Protein AF-A0A3B9Q1W8-F1 (afdb_monomer)

Radius of gyration: 31.83 Å; Cα contacts (8 Å, |Δi|>4): 338; chains: 1; bounding box: 69×45×114 Å

pLDDT: mean 83.48, std 14.22, range [43.81, 98.0]

Sequence (263 aa):
MKSDKTKKRTKTVLIIVGVIALVALIFALSIKQLPVRVLTDYSFSLLWEEGTSMHECAECHETEEFHSCSTCHDEHGSVELPELYFYNMIELTGDIPEVIFIPANHFFSYSELPNTYLTVDEFMEKWEVPEYESFTIYTRDGEFVSIAKEDITDNAMFLPYEDGIRFASEDLHVSTWAKGIAKFIIVSEEKPLRIGSTYTSIGRLLLGKTTSITIEEAKVMFKSEEDGQTRQAVTSSRVEGAALEDLLDLEQYDALQFTLQDG

Mean predicted aligned error: 14.8 Å

Structure (mmCIF, N/CA/C/O backbone):
data_AF-A0A3B9Q1W8-F1
#
_entry.id   AF-A0A3B9Q1W8-F1
#
loop_
_atom_site.group_PDB
_atom_site.id
_atom_site.type_symbol
_atom_site.label_atom_id
_atom_site.label_alt_id
_atom_site.label_comp_id
_atom_site.label_asym_id
_atom_site.label_entity_id
_atom_site.label_seq_id
_atom_site.pdbx_PDB_ins_code
_atom_site.Cartn_x
_atom_site.Cartn_y
_atom_site.Cartn_z
_atom_site.occupancy
_atom_site.B_iso_or_equiv
_atom_site.auth_seq_id
_atom_site.auth_comp_id
_atom_site.auth_asym_id
_atom_site.auth_atom_id
_atom_site.pdbx_PDB_model_num
ATOM 1 N N . MET A 1 1 ? 36.260 13.576 -84.136 1.00 50.88 1 MET A N 1
ATOM 2 C CA . MET A 1 1 ? 35.532 12.335 -83.758 1.00 50.88 1 MET A CA 1
ATOM 3 C C . MET A 1 1 ? 35.791 11.799 -82.332 1.00 50.88 1 MET A C 1
ATOM 5 O O . MET A 1 1 ? 35.268 10.741 -82.011 1.00 50.88 1 MET A O 1
ATOM 9 N N . LYS A 1 2 ? 36.508 12.501 -81.429 1.00 47.50 2 LYS A N 1
ATOM 10 C CA . LYS A 1 2 ? 36.684 12.072 -80.016 1.00 47.50 2 LYS A CA 1
ATOM 11 C C . LYS A 1 2 ? 35.661 12.659 -79.019 1.00 47.50 2 LYS A C 1
ATOM 13 O O . LYS A 1 2 ? 35.645 12.221 -77.880 1.00 47.50 2 LYS A O 1
ATOM 18 N N . SER A 1 3 ? 34.813 13.609 -79.429 1.00 56.12 3 SER A N 1
ATOM 19 C CA . SER A 1 3 ? 33.938 14.374 -78.514 1.00 56.12 3 SER A CA 1
ATOM 20 C C . SER A 1 3 ? 32.592 13.683 -78.205 1.00 56.12 3 SER A C 1
ATOM 22 O O . SER A 1 3 ? 32.153 13.670 -77.056 1.00 56.12 3 SER A O 1
ATOM 24 N N . ASP A 1 4 ? 31.975 12.995 -79.177 1.00 56.75 4 ASP A N 1
ATOM 25 C CA . ASP A 1 4 ? 30.645 12.380 -78.982 1.00 56.75 4 ASP A CA 1
ATOM 26 C C . ASP A 1 4 ? 30.642 11.115 -78.113 1.00 56.75 4 ASP A C 1
ATOM 28 O O . ASP A 1 4 ? 29.704 10.885 -77.347 1.00 56.75 4 ASP A O 1
ATOM 32 N N . LYS A 1 5 ? 31.698 10.289 -78.176 1.00 56.59 5 LYS A N 1
ATOM 33 C CA . LYS A 1 5 ? 31.787 9.062 -77.358 1.00 56.59 5 LYS A CA 1
ATOM 34 C C . LYS A 1 5 ? 31.886 9.374 -75.864 1.00 56.59 5 LYS A C 1
ATOM 36 O O . LYS A 1 5 ? 31.284 8.673 -75.051 1.00 56.59 5 LYS A O 1
ATOM 41 N N . THR A 1 6 ? 32.609 10.430 -75.504 1.00 58.78 6 THR A N 1
ATOM 42 C CA . THR A 1 6 ? 32.802 10.857 -74.112 1.00 58.78 6 THR A CA 1
ATOM 43 C C . THR A 1 6 ? 31.515 11.442 -73.544 1.00 58.78 6 THR A C 1
ATOM 45 O O . THR A 1 6 ? 31.131 11.086 -72.435 1.00 58.78 6 THR A O 1
ATOM 48 N N . LYS A 1 7 ? 30.788 12.233 -74.348 1.00 61.34 7 LYS A N 1
ATOM 49 C CA . LYS A 1 7 ? 29.493 12.835 -73.990 1.00 61.34 7 LYS A CA 1
ATOM 50 C C . LYS A 1 7 ? 28.388 11.788 -73.785 1.00 61.34 7 LYS A C 1
ATOM 52 O O . LYS A 1 7 ? 27.555 11.918 -72.892 1.00 61.34 7 LYS A O 1
ATOM 57 N N . LYS A 1 8 ? 28.398 10.709 -74.581 1.00 67.88 8 LYS A N 1
ATOM 58 C CA . LYS A 1 8 ? 27.453 9.586 -74.438 1.00 67.88 8 LYS A CA 1
ATOM 59 C C . LYS A 1 8 ? 27.752 8.729 -73.199 1.00 67.88 8 LYS A C 1
ATOM 61 O O . LYS A 1 8 ? 26.823 8.301 -72.515 1.00 67.88 8 LYS A O 1
ATOM 66 N N . ARG A 1 9 ? 29.036 8.529 -72.864 1.00 70.25 9 ARG A N 1
ATOM 67 C CA . ARG A 1 9 ? 29.456 7.840 -71.630 1.00 70.25 9 ARG A CA 1
ATOM 68 C C . ARG A 1 9 ? 29.096 8.628 -70.372 1.00 70.25 9 ARG A C 1
ATOM 70 O O . ARG A 1 9 ? 28.503 8.043 -69.475 1.00 70.25 9 ARG A O 1
ATOM 77 N N . THR A 1 10 ? 29.353 9.936 -70.320 1.00 74.69 10 THR A N 1
ATOM 78 C CA . THR A 1 10 ? 28.970 10.763 -69.160 1.00 74.69 10 THR A CA 1
ATOM 79 C C . THR A 1 10 ? 27.459 10.838 -68.968 1.00 74.69 10 THR A C 1
ATOM 81 O O . THR A 1 10 ? 26.997 10.739 -67.837 1.00 74.69 10 THR A O 1
ATOM 84 N N . LYS A 1 11 ? 26.670 10.911 -70.050 1.00 78.31 11 LYS A N 1
ATOM 85 C CA . LYS A 1 11 ? 25.200 10.855 -69.956 1.00 78.31 11 LYS A CA 1
ATOM 86 C C . LYS A 1 11 ? 24.698 9.517 -69.396 1.00 78.31 11 LYS A C 1
ATOM 88 O O . LYS A 1 11 ? 23.780 9.506 -68.589 1.00 78.31 11 LYS A O 1
ATOM 93 N N . THR A 1 12 ? 25.319 8.402 -69.786 1.00 80.56 12 THR A N 1
ATOM 94 C CA . THR A 1 12 ? 24.954 7.066 -69.277 1.00 80.56 12 THR A CA 1
ATOM 95 C C . THR A 1 12 ? 25.313 6.918 -67.797 1.00 80.56 12 THR A C 1
ATOM 97 O O . THR A 1 12 ? 24.498 6.441 -67.017 1.00 80.56 12 THR A O 1
ATOM 100 N N . VAL A 1 13 ? 26.496 7.393 -67.393 1.00 83.00 13 VAL A N 1
ATOM 101 C CA . VAL A 1 13 ? 26.925 7.389 -65.986 1.00 83.00 13 VAL A CA 1
ATOM 102 C C . VAL A 1 13 ? 26.003 8.255 -65.125 1.00 83.00 13 VAL A C 1
ATOM 104 O O . VAL A 1 13 ? 25.577 7.805 -64.070 1.00 83.00 13 VAL A O 1
ATOM 107 N N . LEU A 1 14 ? 25.621 9.449 -65.591 1.00 83.31 14 LEU A N 1
ATOM 108 C CA . LEU A 1 14 ? 24.683 10.322 -64.873 1.00 83.31 14 LEU A CA 1
ATOM 109 C C . LEU A 1 14 ? 23.300 9.689 -64.693 1.00 83.31 14 LEU A C 1
ATOM 111 O O . LEU A 1 14 ? 22.705 9.835 -63.631 1.00 83.31 14 LEU A O 1
ATOM 115 N N . ILE A 1 15 ? 22.801 8.961 -65.696 1.00 87.00 15 ILE A N 1
ATOM 116 C CA . ILE A 1 15 ? 21.526 8.240 -65.585 1.00 87.00 15 ILE A CA 1
ATOM 117 C C . ILE A 1 15 ? 21.633 7.121 -64.545 1.00 87.00 15 ILE A C 1
ATOM 119 O O . ILE A 1 15 ? 20.760 7.007 -63.695 1.00 87.00 15 ILE A O 1
ATOM 123 N N . ILE A 1 16 ? 22.711 6.333 -64.568 1.00 88.12 16 ILE A N 1
ATOM 124 C CA . ILE A 1 16 ? 22.916 5.244 -63.600 1.00 88.12 16 ILE A CA 1
ATOM 125 C C . ILE A 1 16 ? 23.014 5.798 -62.175 1.00 88.12 16 ILE A C 1
ATOM 127 O O . ILE A 1 16 ? 22.344 5.297 -61.277 1.00 88.12 16 ILE A O 1
ATOM 131 N N . VAL A 1 17 ? 23.791 6.864 -61.973 1.00 88.50 17 VAL A N 1
ATOM 132 C CA . VAL A 1 17 ? 23.908 7.530 -60.667 1.00 88.50 17 VAL A CA 1
ATOM 133 C C . VAL A 1 17 ? 22.557 8.092 -60.219 1.00 88.50 17 VAL A C 1
ATOM 135 O O . VAL A 1 17 ? 22.191 7.929 -59.059 1.00 88.50 17 VAL A O 1
ATOM 138 N N . GLY A 1 18 ? 21.783 8.684 -61.134 1.00 88.88 18 GLY A N 1
ATOM 139 C CA . GLY A 1 18 ? 20.434 9.172 -60.845 1.00 88.88 18 GLY A CA 1
ATOM 140 C C . GLY A 1 18 ? 19.469 8.062 -60.421 1.00 88.88 18 GLY A C 1
ATOM 141 O O . GLY A 1 18 ? 18.724 8.240 -59.463 1.00 88.88 18 GLY A O 1
ATOM 142 N N . VAL A 1 19 ? 19.515 6.898 -61.075 1.00 88.94 19 VAL A N 1
ATOM 143 C CA . VAL A 1 19 ? 18.680 5.738 -60.717 1.00 88.94 19 VAL A CA 1
ATOM 144 C C . VAL A 1 19 ? 19.078 5.170 -59.355 1.00 88.94 19 VAL A C 1
ATOM 146 O O . VAL A 1 19 ? 18.206 4.915 -58.532 1.00 88.94 19 VAL A O 1
ATOM 149 N N . ILE A 1 20 ? 20.376 5.022 -59.080 1.00 88.75 20 ILE A N 1
ATOM 150 C CA . ILE A 1 20 ? 20.861 4.533 -57.779 1.00 88.75 20 ILE A CA 1
ATOM 151 C C . ILE A 1 20 ? 20.449 5.491 -56.656 1.00 88.75 20 ILE A C 1
ATOM 153 O O . ILE A 1 20 ? 19.959 5.044 -55.622 1.00 88.75 20 ILE A O 1
ATOM 157 N N . ALA A 1 21 ? 20.586 6.803 -56.871 1.00 86.50 21 ALA A N 1
ATOM 158 C CA . ALA A 1 21 ? 20.163 7.809 -55.903 1.00 86.50 21 ALA A CA 1
ATOM 159 C C . ALA A 1 21 ? 18.646 7.767 -55.651 1.00 86.50 21 ALA A C 1
ATOM 161 O O . ALA A 1 21 ? 18.215 7.886 -54.508 1.00 86.50 21 ALA A O 1
ATOM 162 N N . LEU A 1 22 ? 17.841 7.543 -56.695 1.00 85.31 22 LEU A N 1
ATOM 163 C CA . LEU A 1 22 ? 16.389 7.418 -56.572 1.00 85.31 22 LEU A CA 1
ATOM 164 C C . LEU A 1 22 ? 15.989 6.164 -55.779 1.00 85.31 22 LEU A C 1
ATOM 166 O O . LEU A 1 22 ? 15.144 6.248 -54.894 1.00 85.31 22 LEU A O 1
ATOM 170 N N . VAL A 1 23 ? 16.617 5.017 -56.056 1.00 83.69 23 VAL A N 1
ATOM 171 C CA . VAL A 1 23 ? 16.368 3.764 -55.322 1.00 83.69 23 VAL A CA 1
ATOM 172 C C . VAL A 1 23 ? 16.772 3.908 -53.856 1.00 83.69 23 VAL A C 1
ATOM 174 O O . VAL A 1 23 ? 15.999 3.536 -52.978 1.00 83.69 23 VAL A O 1
ATOM 177 N N . ALA A 1 24 ? 17.934 4.504 -53.579 1.00 82.00 24 ALA A N 1
ATOM 178 C CA . ALA A 1 24 ? 18.383 4.762 -52.214 1.00 82.00 24 ALA A CA 1
ATOM 179 C C . ALA A 1 24 ? 17.432 5.706 -51.461 1.00 82.00 24 ALA A C 1
ATOM 181 O O . ALA A 1 24 ? 17.147 5.473 -50.290 1.00 82.00 24 ALA A O 1
ATOM 182 N N . LEU A 1 25 ? 16.899 6.733 -52.132 1.00 81.31 25 LEU A N 1
ATOM 183 C CA . LEU A 1 25 ? 15.923 7.656 -51.551 1.00 81.31 25 LEU A CA 1
ATOM 184 C C . LEU A 1 25 ? 14.595 6.956 -51.232 1.00 81.31 25 LEU A C 1
ATOM 186 O O . LEU A 1 25 ? 14.060 7.136 -50.143 1.00 81.31 25 LEU A O 1
ATOM 190 N N . ILE A 1 26 ? 14.081 6.130 -52.148 1.00 79.75 26 ILE A N 1
ATOM 191 C CA . ILE A 1 26 ? 12.858 5.343 -51.926 1.00 79.75 26 ILE A CA 1
ATOM 192 C C . ILE A 1 26 ? 13.057 4.383 -50.752 1.00 79.75 26 ILE A C 1
ATOM 194 O O . ILE A 1 26 ? 12.199 4.305 -49.875 1.00 79.75 26 ILE A O 1
ATOM 198 N N . PHE A 1 27 ? 14.201 3.699 -50.694 1.00 75.50 27 PHE A N 1
ATOM 199 C CA . PHE A 1 27 ? 14.519 2.786 -49.600 1.00 75.50 27 PHE A CA 1
ATOM 200 C C . PHE A 1 27 ? 14.618 3.539 -48.267 1.00 75.50 27 PHE A C 1
ATOM 202 O O . PHE A 1 27 ? 13.968 3.157 -47.303 1.00 75.50 27 PHE A O 1
ATOM 209 N N . ALA A 1 28 ? 15.322 4.675 -48.231 1.00 73.94 28 ALA A N 1
ATOM 210 C CA . ALA A 1 28 ? 15.439 5.519 -47.042 1.00 73.94 28 ALA A CA 1
ATOM 211 C C . ALA A 1 28 ? 14.083 6.025 -46.522 1.00 73.94 28 ALA A C 1
ATOM 213 O O . ALA A 1 28 ? 13.865 6.063 -45.313 1.00 73.94 28 ALA A O 1
ATOM 214 N N 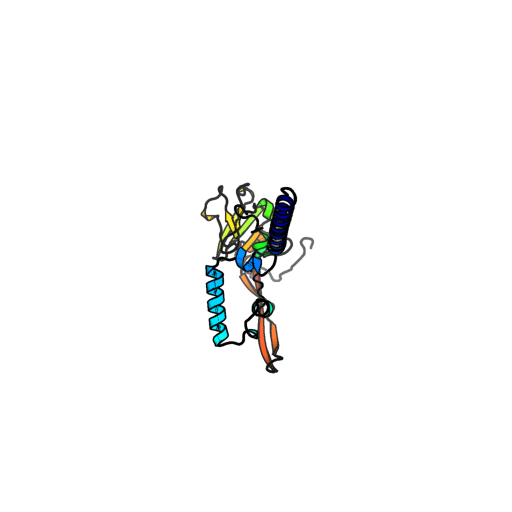. LEU A 1 29 ? 13.161 6.378 -47.423 1.00 75.50 29 LEU A N 1
ATOM 215 C CA . LEU A 1 29 ? 11.806 6.800 -47.058 1.00 75.50 29 LEU A CA 1
ATOM 216 C C . LEU A 1 29 ? 10.922 5.624 -46.607 1.00 75.50 29 LEU A C 1
ATOM 218 O O . LEU A 1 29 ? 10.027 5.819 -45.788 1.00 75.50 29 LEU A O 1
ATOM 222 N N . SER A 1 30 ? 11.191 4.411 -47.099 1.00 69.00 30 SER A N 1
ATOM 223 C CA . SER A 1 30 ? 10.362 3.220 -46.856 1.00 69.00 30 SER A CA 1
ATOM 224 C C . SER A 1 30 ? 10.834 2.352 -45.687 1.00 69.00 30 SER A C 1
ATOM 226 O O . SER A 1 30 ? 10.054 1.535 -45.213 1.00 69.00 30 SER A O 1
ATOM 228 N N . ILE A 1 31 ? 12.061 2.534 -45.172 1.00 68.12 31 ILE A N 1
ATOM 229 C CA . ILE A 1 31 ? 12.600 1.775 -44.019 1.00 68.12 31 ILE A CA 1
ATOM 230 C C . ILE A 1 31 ? 11.667 1.833 -42.799 1.00 68.12 31 ILE A C 1
ATOM 232 O O . ILE A 1 31 ? 11.606 0.888 -42.022 1.00 68.12 31 ILE A O 1
ATOM 236 N N . LYS A 1 32 ? 10.905 2.920 -42.633 1.00 62.03 32 LYS A N 1
ATOM 237 C CA . LYS A 1 32 ? 9.973 3.088 -41.507 1.00 62.03 32 LYS A CA 1
ATOM 238 C C . LYS A 1 32 ? 8.551 2.586 -41.776 1.00 62.03 32 LYS A C 1
ATOM 240 O O . LYS A 1 32 ? 7.700 2.726 -40.902 1.00 62.03 32 LYS A O 1
ATOM 245 N N . GLN A 1 33 ? 8.266 2.034 -42.953 1.00 70.50 33 GLN A N 1
ATOM 246 C CA . GLN A 1 33 ? 6.937 1.539 -43.315 1.00 70.50 33 GLN A CA 1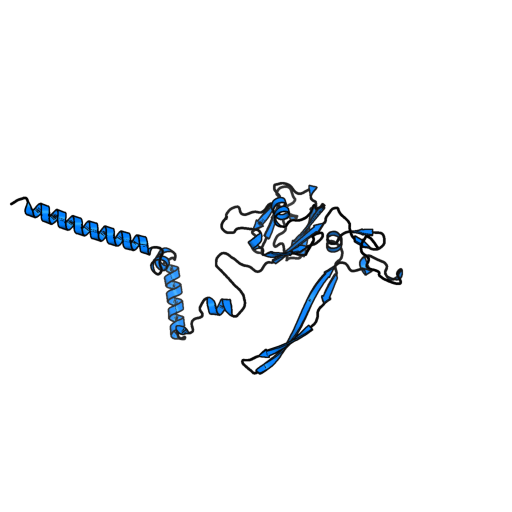
ATOM 247 C C . GLN A 1 33 ? 6.917 0.006 -43.350 1.00 70.50 33 GLN A C 1
ATOM 249 O O . GLN A 1 33 ? 7.902 -0.645 -43.704 1.00 70.50 33 GLN A O 1
ATOM 254 N N . LEU A 1 34 ? 5.782 -0.592 -42.986 1.00 64.56 34 LEU A N 1
ATOM 255 C CA . LEU A 1 34 ? 5.520 -2.002 -43.287 1.00 64.56 34 LEU A CA 1
ATOM 256 C C . LEU A 1 34 ? 5.409 -2.146 -44.822 1.00 64.56 34 LEU A C 1
ATOM 258 O O . LEU A 1 34 ? 4.817 -1.268 -45.453 1.00 64.56 34 LEU A O 1
ATOM 262 N N . PRO A 1 35 ? 5.989 -3.184 -45.456 1.00 66.44 35 PRO A N 1
ATOM 263 C CA . PRO A 1 35 ? 6.511 -4.424 -44.871 1.00 66.44 35 PRO A CA 1
ATOM 264 C C . PRO A 1 35 ? 8.015 -4.400 -44.558 1.00 66.44 35 PRO A C 1
ATOM 266 O O . PRO A 1 35 ? 8.549 -5.393 -44.073 1.00 66.44 35 PRO A O 1
ATOM 269 N N . VAL A 1 36 ? 8.717 -3.294 -44.829 1.00 73.94 36 VAL A N 1
ATOM 270 C CA . VAL A 1 36 ? 10.179 -3.226 -44.667 1.00 73.94 36 VAL A CA 1
ATOM 271 C C . VAL A 1 36 ? 10.571 -3.445 -43.209 1.00 73.94 36 VAL A C 1
ATOM 273 O O . VAL A 1 36 ? 11.463 -4.246 -42.956 1.00 73.94 36 VAL A O 1
ATOM 276 N N . ARG A 1 37 ? 9.829 -2.854 -42.260 1.00 74.56 37 ARG A N 1
ATOM 277 C CA . ARG A 1 37 ? 10.041 -3.086 -40.819 1.00 74.56 37 ARG A CA 1
ATOM 278 C C . ARG A 1 37 ? 9.913 -4.548 -40.410 1.00 74.56 37 ARG A C 1
ATOM 280 O O . ARG A 1 37 ? 10.659 -4.991 -39.553 1.00 74.56 37 ARG A O 1
ATOM 287 N N . VAL A 1 38 ? 9.028 -5.319 -41.044 1.00 77.75 38 VAL A N 1
ATOM 288 C CA . VAL A 1 38 ? 8.902 -6.756 -40.741 1.00 77.75 38 VAL A CA 1
ATOM 289 C C . VAL A 1 38 ? 10.214 -7.473 -41.056 1.00 77.75 38 VAL A C 1
ATOM 291 O O . VAL A 1 38 ? 10.677 -8.290 -40.276 1.00 77.75 38 VAL A O 1
ATOM 294 N N . LEU A 1 39 ? 10.851 -7.116 -42.171 1.00 76.69 39 LEU A N 1
ATOM 295 C CA . LEU A 1 39 ? 12.097 -7.734 -42.621 1.00 76.69 39 LEU A CA 1
ATOM 296 C C . LEU A 1 39 ? 13.350 -7.176 -41.932 1.00 76.69 39 LEU A C 1
ATOM 298 O O . LEU A 1 39 ? 14.392 -7.827 -41.978 1.00 76.69 39 LEU A O 1
ATOM 302 N N . THR A 1 40 ? 13.287 -5.971 -41.356 1.00 77.62 40 THR A N 1
ATOM 303 C CA . THR A 1 40 ? 14.439 -5.331 -40.698 1.00 77.62 40 THR A CA 1
ATOM 304 C C . THR A 1 40 ? 14.430 -5.455 -39.183 1.00 77.62 40 THR A C 1
ATOM 306 O O . THR A 1 40 ? 15.506 -5.524 -38.594 1.00 77.62 40 THR A O 1
ATOM 309 N N . ASP A 1 41 ? 13.251 -5.463 -38.559 1.00 80.25 41 ASP A N 1
ATOM 310 C CA . ASP A 1 41 ? 13.104 -5.386 -37.102 1.00 80.25 41 ASP A CA 1
ATOM 311 C C . ASP A 1 41 ? 13.015 -6.793 -36.479 1.00 80.25 41 ASP A C 1
ATOM 313 O O . ASP A 1 41 ? 13.325 -6.967 -35.302 1.00 80.25 41 ASP A O 1
ATOM 317 N N . TYR A 1 42 ? 12.673 -7.816 -37.273 1.00 79.19 42 TYR A N 1
ATOM 318 C CA . TYR A 1 42 ? 12.572 -9.206 -36.826 1.00 79.19 42 TYR A CA 1
ATOM 319 C C . TYR A 1 42 ? 13.628 -10.098 -37.481 1.00 79.19 42 TYR A C 1
ATOM 321 O O . TYR A 1 42 ? 14.012 -9.922 -38.639 1.00 79.19 42 TYR A O 1
ATOM 329 N N . SER A 1 43 ? 14.101 -11.096 -36.731 1.00 85.69 43 SER A N 1
ATOM 330 C CA . SER A 1 43 ? 15.043 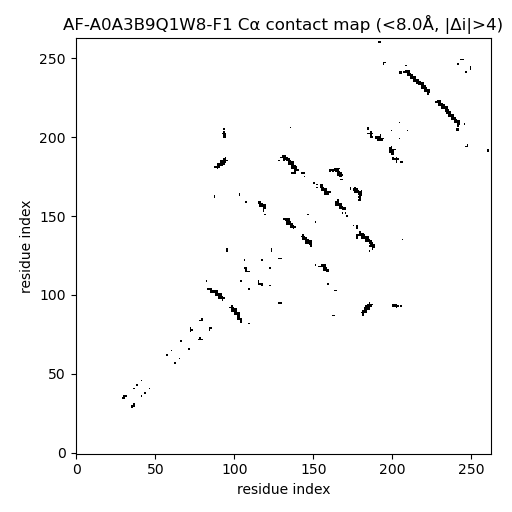-12.083 -37.260 1.00 85.69 43 SER A CA 1
ATOM 331 C C . SER A 1 43 ? 14.373 -12.988 -38.296 1.00 85.69 43 SER A C 1
ATOM 333 O O . SER A 1 43 ? 13.198 -13.334 -38.176 1.00 85.69 43 SER A O 1
ATOM 335 N N . PHE A 1 44 ? 15.143 -13.433 -39.292 1.00 87.38 44 PHE A N 1
ATOM 336 C CA . PHE A 1 44 ? 14.639 -14.357 -40.311 1.00 87.38 44 PHE A CA 1
ATOM 337 C C . PHE A 1 44 ? 14.082 -15.653 -39.706 1.00 87.38 44 PHE A C 1
ATOM 339 O O . PHE A 1 44 ? 13.073 -16.155 -40.184 1.00 87.38 44 PHE A O 1
ATOM 346 N N . SER A 1 45 ? 14.708 -16.180 -38.648 1.00 82.94 45 SER A N 1
ATOM 347 C CA . SER A 1 45 ? 14.246 -17.399 -37.974 1.00 82.94 45 SER A CA 1
ATOM 348 C C . SER A 1 45 ? 12.863 -17.234 -37.351 1.00 82.94 45 SER A C 1
ATOM 350 O O . SER A 1 45 ? 12.032 -18.113 -37.528 1.00 82.94 45 SER A O 1
ATOM 352 N N . LEU A 1 46 ? 12.601 -16.099 -36.694 1.00 81.00 46 LEU A N 1
ATOM 353 C CA . LEU A 1 46 ? 11.298 -15.821 -36.089 1.00 81.00 46 LEU A CA 1
ATOM 354 C C . LEU A 1 46 ? 10.208 -15.690 -37.161 1.00 81.00 46 LEU A C 1
ATOM 356 O O . LEU A 1 46 ? 9.158 -16.308 -37.057 1.00 81.00 46 LEU A O 1
ATOM 360 N N . LEU A 1 47 ? 10.484 -14.938 -38.232 1.00 86.56 47 LEU A N 1
ATOM 361 C CA . LEU A 1 47 ? 9.542 -14.790 -39.349 1.00 86.56 47 LEU A CA 1
ATOM 362 C C . LEU A 1 47 ? 9.246 -16.125 -40.040 1.00 86.56 47 LEU A C 1
ATOM 364 O O . LEU A 1 47 ? 8.137 -16.345 -40.522 1.00 86.56 47 LEU A O 1
ATOM 368 N N . TRP A 1 48 ? 10.250 -16.997 -40.118 1.00 88.50 48 TRP A N 1
ATOM 369 C CA . TRP A 1 48 ? 10.114 -18.319 -40.710 1.00 88.50 48 TRP A CA 1
ATOM 370 C C . TRP A 1 48 ? 9.259 -19.251 -39.846 1.00 88.50 48 TRP A C 1
ATOM 372 O O . TRP A 1 48 ? 8.403 -19.958 -40.376 1.00 88.50 48 TRP A O 1
ATOM 382 N N . GLU A 1 49 ? 9.473 -19.242 -38.532 1.00 82.88 49 GLU A N 1
ATOM 383 C CA . GLU A 1 49 ? 8.703 -20.031 -37.569 1.00 82.88 49 GLU A CA 1
ATOM 384 C C . GLU A 1 49 ? 7.235 -19.595 -37.540 1.00 82.88 49 GLU A C 1
ATOM 386 O O . GLU A 1 49 ? 6.355 -20.418 -37.784 1.00 82.88 49 GLU A O 1
ATOM 391 N N . GLU A 1 50 ? 6.974 -18.295 -37.384 1.00 80.81 50 GLU A N 1
ATOM 392 C CA . GLU A 1 50 ? 5.614 -17.743 -37.409 1.00 80.81 50 GLU A CA 1
ATOM 393 C C . GLU A 1 50 ? 4.914 -18.011 -38.743 1.00 80.81 50 GLU A C 1
ATOM 395 O O . GLU A 1 50 ? 3.768 -18.455 -38.777 1.00 80.81 50 GLU A O 1
ATOM 400 N N . GLY A 1 51 ? 5.618 -17.826 -39.865 1.00 84.06 51 GLY A N 1
ATOM 401 C CA . GLY A 1 51 ? 5.073 -18.126 -41.187 1.00 84.06 51 GLY A CA 1
ATOM 402 C C . GLY A 1 51 ? 4.707 -19.602 -41.367 1.00 84.06 51 GLY A C 1
ATOM 403 O O . GLY A 1 51 ? 3.714 -19.901 -42.028 1.00 84.06 51 GLY A O 1
ATOM 404 N N . THR A 1 52 ? 5.475 -20.518 -40.768 1.00 85.19 52 THR A N 1
ATOM 405 C CA . THR A 1 52 ? 5.194 -21.961 -40.813 1.00 85.19 52 THR A CA 1
ATOM 406 C C . THR A 1 52 ? 3.976 -22.299 -39.955 1.00 85.19 52 THR A C 1
ATOM 408 O O . THR A 1 52 ? 3.037 -22.907 -40.462 1.00 85.19 52 THR A O 1
ATOM 411 N N . SER A 1 53 ? 3.931 -21.823 -38.707 1.00 78.38 53 SER A N 1
ATOM 412 C CA . SER A 1 53 ? 2.790 -22.028 -37.804 1.00 78.38 53 SER A CA 1
ATOM 413 C C . SER A 1 53 ? 1.487 -21.457 -38.373 1.00 78.38 53 SER A C 1
ATOM 415 O O . SER A 1 53 ? 0.457 -22.126 -38.365 1.00 78.38 53 SER A O 1
ATOM 417 N N . MET A 1 54 ? 1.518 -20.245 -38.939 1.00 80.19 54 MET A N 1
ATOM 418 C CA . MET A 1 54 ? 0.346 -19.644 -39.588 1.00 80.19 54 MET A CA 1
ATOM 419 C C . MET A 1 54 ? -0.122 -20.448 -40.806 1.00 80.19 54 MET A C 1
ATOM 421 O O . MET A 1 54 ? -1.324 -20.538 -41.056 1.00 80.19 54 MET A O 1
ATOM 425 N N . HIS A 1 55 ? 0.813 -21.022 -41.568 1.00 82.44 55 HIS A N 1
ATOM 426 C CA . HIS A 1 55 ? 0.490 -21.850 -42.726 1.00 82.44 55 HIS A CA 1
ATOM 427 C C . HIS A 1 55 ? -0.186 -23.162 -42.315 1.00 82.44 55 HIS A C 1
ATOM 429 O O . HIS A 1 55 ? -1.210 -23.503 -42.896 1.00 82.44 55 HIS A O 1
ATOM 435 N N . GLU A 1 56 ? 0.334 -23.840 -41.288 1.00 79.50 56 GLU A N 1
ATOM 436 C CA . GLU A 1 56 ? -0.247 -25.072 -40.737 1.00 79.50 56 GLU A CA 1
ATOM 437 C C . GLU A 1 56 ? -1.652 -24.833 -40.163 1.00 79.50 56 GLU A C 1
ATOM 439 O O . GLU A 1 56 ? -2.579 -25.597 -40.431 1.00 79.50 56 GLU A O 1
ATOM 444 N N . CYS A 1 57 ? -1.860 -23.727 -39.441 1.00 71.06 57 CYS A N 1
ATOM 445 C CA . CYS A 1 57 ? -3.182 -23.353 -38.935 1.00 71.06 57 CYS A CA 1
ATOM 446 C C . CYS A 1 57 ? -4.192 -23.092 -40.066 1.00 71.06 57 CYS A C 1
ATOM 448 O O . CYS A 1 57 ? -5.356 -23.481 -39.953 1.00 71.06 57 CYS A O 1
ATOM 450 N N . ALA A 1 58 ? -3.754 -22.479 -41.171 1.00 81.44 58 ALA A N 1
ATOM 451 C CA . ALA A 1 58 ? -4.607 -22.183 -42.324 1.00 81.44 58 ALA A CA 1
ATOM 452 C C . ALA A 1 58 ? -5.023 -23.438 -43.113 1.00 81.44 58 ALA A C 1
ATOM 454 O O . ALA A 1 58 ? -5.913 -23.366 -43.958 1.00 81.44 58 ALA A O 1
ATOM 455 N N . GLU A 1 59 ? -4.412 -24.599 -42.850 1.00 80.00 59 GLU A N 1
ATOM 456 C CA . GLU A 1 59 ? -4.862 -25.865 -43.438 1.00 80.00 59 GLU A CA 1
ATOM 457 C C . GLU A 1 59 ? -6.206 -26.329 -42.858 1.00 80.00 59 GLU A C 1
ATOM 459 O O . GLU A 1 59 ? -6.947 -27.053 -43.526 1.00 80.00 59 GLU A O 1
ATOM 464 N N . CYS A 1 60 ? -6.523 -25.925 -41.622 1.00 71.00 60 CYS A N 1
ATOM 465 C CA . CYS A 1 60 ? -7.709 -26.373 -40.885 1.00 71.00 60 CYS A CA 1
ATOM 466 C C . CYS A 1 60 ? -8.696 -25.246 -40.538 1.00 71.00 60 CYS A C 1
ATOM 468 O O . CYS A 1 60 ? -9.806 -25.540 -40.094 1.00 71.00 60 CYS A O 1
ATOM 470 N N . HIS A 1 61 ? -8.311 -23.983 -40.733 1.00 71.50 61 HIS A N 1
ATOM 471 C CA . HIS A 1 61 ? -9.084 -22.802 -40.353 1.00 71.50 61 HIS A CA 1
ATOM 472 C C . HIS A 1 61 ? -9.076 -21.753 -41.470 1.00 71.50 61 HIS A C 1
ATOM 474 O O . HIS A 1 61 ? -8.050 -21.527 -42.112 1.00 71.50 61 HIS A O 1
ATOM 480 N N . GLU A 1 62 ? -10.208 -21.079 -41.676 1.00 79.62 62 GLU A N 1
ATOM 481 C CA . GLU A 1 62 ? -10.291 -19.952 -42.606 1.00 79.62 62 GLU A CA 1
ATOM 482 C C . GLU A 1 62 ? -9.487 -18.768 -42.053 1.00 79.62 62 GLU A C 1
ATOM 484 O O . GLU A 1 62 ? -9.604 -18.402 -40.885 1.00 79.62 62 GLU A O 1
ATOM 489 N N . THR A 1 63 ? -8.677 -18.125 -42.895 1.00 74.62 63 THR A N 1
ATOM 490 C CA . THR A 1 63 ? -7.769 -17.046 -42.458 1.00 74.62 63 THR A CA 1
ATOM 491 C C . THR A 1 63 ? -8.496 -15.812 -41.913 1.00 74.62 63 THR A C 1
ATOM 493 O O . THR A 1 63 ? -7.890 -14.996 -41.226 1.00 74.62 63 THR A O 1
ATOM 496 N N . GLU A 1 64 ? -9.783 -15.657 -42.231 1.00 69.69 64 GLU A N 1
ATOM 497 C CA . GLU A 1 64 ? -10.657 -14.587 -41.725 1.00 69.69 64 GLU A CA 1
ATOM 498 C C . GLU A 1 64 ? -11.117 -14.833 -40.274 1.00 69.69 64 GLU A C 1
ATOM 500 O O . GLU A 1 64 ? -11.527 -13.892 -39.599 1.00 69.69 64 GLU A O 1
ATOM 505 N N . GLU A 1 65 ? -11.013 -16.074 -39.785 1.00 62.62 65 GLU A N 1
ATOM 506 C CA . GLU A 1 65 ? -11.338 -16.480 -38.409 1.00 62.62 65 GLU A CA 1
ATOM 507 C C . GLU A 1 65 ? -10.110 -16.470 -37.485 1.00 62.62 65 GLU A C 1
ATOM 509 O O . GLU A 1 65 ? -10.206 -16.786 -36.297 1.00 62.62 65 GLU A O 1
ATOM 514 N N . PHE A 1 66 ? -8.933 -16.115 -38.009 1.00 67.38 66 PHE A N 1
ATOM 515 C CA . PHE A 1 66 ? -7.757 -15.921 -37.174 1.00 67.38 66 PHE A CA 1
ATOM 516 C C . PHE A 1 66 ? -8.007 -14.750 -36.228 1.00 67.38 66 PHE A C 1
ATOM 518 O O . PHE A 1 66 ? -8.309 -13.636 -36.658 1.00 67.38 66 PHE A O 1
ATOM 525 N N . HIS A 1 67 ? -7.868 -15.012 -34.929 1.00 62.44 67 HIS A N 1
ATOM 526 C CA . HIS A 1 67 ? -8.009 -13.987 -33.907 1.00 62.44 67 HIS A CA 1
ATOM 527 C C . HIS A 1 67 ? -7.030 -12.848 -34.202 1.00 62.44 67 HIS A C 1
ATOM 529 O O . HIS A 1 67 ? -5.832 -13.068 -34.394 1.00 62.44 67 HIS A O 1
ATOM 535 N N . SER A 1 68 ? -7.538 -11.620 -34.234 1.00 60.69 68 SER A N 1
ATOM 536 C CA . SER A 1 68 ? -6.693 -10.436 -34.211 1.00 60.69 68 SER A CA 1
ATOM 537 C C . SER A 1 68 ? -6.341 -10.093 -32.765 1.00 60.69 68 SER A C 1
ATOM 539 O O . SER A 1 68 ? -7.003 -10.522 -31.816 1.00 60.69 68 SER A O 1
ATOM 541 N N . CYS A 1 69 ? -5.339 -9.232 -32.588 1.00 54.22 69 CYS A N 1
ATOM 542 C CA . CYS A 1 69 ? -5.057 -8.628 -31.288 1.00 54.22 69 CYS A CA 1
ATOM 543 C C . CYS A 1 69 ? -6.313 -7.972 -30.677 1.00 54.22 69 CYS A C 1
ATOM 545 O O . CYS A 1 69 ? -6.469 -7.979 -29.469 1.00 54.22 69 CYS A O 1
ATOM 547 N N . SER A 1 70 ? -7.250 -7.447 -31.475 1.00 54.69 70 SER A N 1
ATOM 548 C CA . SER A 1 70 ? -8.477 -6.847 -30.933 1.00 54.69 70 SER A CA 1
ATOM 549 C C . SER A 1 70 ? -9.439 -7.887 -30.345 1.00 54.69 70 SER A C 1
ATOM 551 O O . SER A 1 70 ? -10.003 -7.653 -29.286 1.00 54.69 70 SER A O 1
ATOM 553 N N . THR A 1 71 ? -9.585 -9.070 -30.954 1.00 56.22 71 THR A N 1
ATOM 554 C CA . THR A 1 71 ? -10.536 -10.092 -30.472 1.00 56.22 71 THR A CA 1
ATOM 555 C C . THR A 1 71 ? -10.164 -10.635 -29.086 1.00 56.22 71 THR A C 1
ATOM 557 O O . THR A 1 71 ? -11.030 -10.758 -28.229 1.00 56.22 71 THR A O 1
ATOM 560 N N . CYS A 1 72 ? -8.879 -10.897 -28.816 1.00 48.12 72 CYS A N 1
ATOM 561 C CA . CYS A 1 72 ? -8.449 -11.373 -27.491 1.00 48.12 72 CYS A CA 1
ATOM 562 C C . CYS A 1 72 ? -8.417 -10.270 -26.416 1.00 48.12 72 CYS A C 1
ATOM 564 O O . CYS A 1 72 ? -8.648 -10.558 -25.244 1.00 48.12 72 CYS A O 1
ATOM 566 N N . HIS A 1 73 ? -8.125 -9.020 -26.785 1.00 53.62 73 HIS A N 1
ATOM 567 C CA . HIS A 1 73 ? -7.954 -7.927 -25.821 1.00 53.62 73 HIS A CA 1
ATOM 568 C C . HIS A 1 73 ? -9.259 -7.199 -25.471 1.00 53.62 73 HIS A C 1
ATOM 570 O O . HIS A 1 73 ? -9.402 -6.719 -24.344 1.00 53.62 73 HIS A O 1
ATOM 576 N N . ASP A 1 74 ? -10.221 -7.147 -26.395 1.00 53.06 74 ASP A N 1
ATOM 577 C CA . ASP A 1 74 ? -11.435 -6.342 -26.227 1.00 53.06 74 ASP A CA 1
ATOM 578 C C . ASP A 1 74 ? -12.586 -7.115 -25.547 1.00 53.06 74 ASP A C 1
ATOM 580 O O . ASP A 1 74 ? -13.466 -6.495 -24.950 1.00 53.06 74 ASP A O 1
ATOM 584 N N . GLU A 1 75 ? -12.581 -8.456 -25.563 1.00 51.69 75 GLU A N 1
ATOM 585 C CA . GLU A 1 75 ? -13.688 -9.283 -25.033 1.00 51.69 75 GLU A CA 1
ATOM 586 C C . GLU A 1 75 ? -13.511 -9.747 -23.572 1.00 51.69 75 GLU A C 1
ATOM 588 O O . GLU A 1 75 ? -14.491 -10.092 -22.905 1.00 51.69 75 GLU A O 1
ATOM 593 N N . HIS A 1 76 ? -12.287 -9.720 -23.030 1.00 48.69 76 HIS A N 1
ATOM 594 C CA . HIS A 1 76 ? -11.986 -10.221 -21.676 1.00 48.69 76 HIS A CA 1
ATOM 595 C C . HIS A 1 76 ? -11.317 -9.202 -20.739 1.00 48.69 76 HIS A C 1
ATOM 597 O O . HIS A 1 76 ? -11.017 -9.527 -19.591 1.00 48.69 76 HIS A O 1
ATOM 603 N N . GLY A 1 77 ? -11.159 -7.949 -21.179 1.00 47.34 77 GLY A N 1
ATOM 604 C CA . GLY A 1 77 ? -10.797 -6.832 -20.301 1.00 47.34 77 GLY A CA 1
ATOM 605 C C . GLY A 1 77 ? -9.351 -6.827 -19.796 1.00 47.34 77 GLY A C 1
ATOM 606 O O . GLY A 1 77 ? -9.080 -6.207 -18.769 1.00 47.34 77 GLY A O 1
ATOM 607 N N . SER A 1 78 ? -8.415 -7.476 -20.494 1.00 47.12 78 SER A N 1
ATOM 608 C CA . SER A 1 78 ? -6.978 -7.362 -20.215 1.00 47.12 78 SER A CA 1
ATOM 609 C C . SER A 1 78 ? -6.239 -6.742 -21.402 1.00 47.12 78 SER A C 1
ATOM 611 O O . SER A 1 78 ? -6.048 -7.362 -22.448 1.00 47.12 78 SER A O 1
AT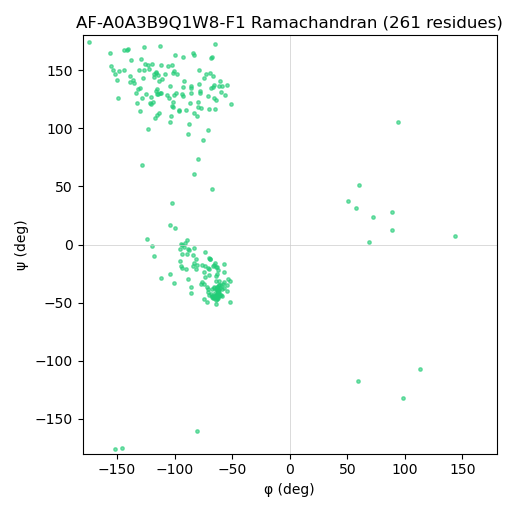OM 613 N N . VAL A 1 79 ? -5.788 -5.500 -21.229 1.00 43.81 79 VAL A N 1
ATOM 614 C CA . VAL A 1 79 ? -4.847 -4.847 -22.144 1.00 43.81 79 VAL A CA 1
ATOM 615 C C . VAL A 1 79 ? -3.437 -5.338 -21.813 1.00 43.81 79 VAL A C 1
ATOM 617 O O . VAL A 1 79 ? -2.884 -4.955 -20.787 1.00 43.81 79 VAL A O 1
ATOM 620 N N . GLU A 1 80 ? -2.833 -6.136 -22.694 1.00 46.94 80 GLU A N 1
ATOM 621 C CA . GLU A 1 80 ? -1.379 -6.319 -22.736 1.00 46.94 80 GLU A CA 1
ATOM 622 C C . GLU A 1 80 ? -0.846 -5.511 -23.921 1.00 46.94 80 GLU A C 1
ATOM 624 O O . GLU A 1 80 ? -1.037 -5.870 -25.081 1.00 46.94 80 GLU A O 1
ATOM 629 N N . LEU A 1 81 ? -0.212 -4.376 -23.630 1.00 49.38 81 LEU A N 1
ATOM 630 C CA . LEU A 1 81 ? 0.595 -3.663 -24.613 1.00 49.38 81 LEU A CA 1
ATOM 631 C C . LEU A 1 81 ? 2.074 -3.918 -24.310 1.00 49.38 81 LEU A C 1
ATOM 633 O O . LEU A 1 81 ? 2.465 -3.856 -23.137 1.00 49.38 81 LEU A O 1
ATOM 637 N N . PRO A 1 82 ? 2.903 -4.196 -25.334 1.00 44.91 82 PRO A N 1
ATOM 638 C CA . PRO A 1 82 ? 4.327 -4.423 -25.144 1.00 44.91 82 PRO A CA 1
ATOM 639 C C . PRO A 1 82 ? 4.972 -3.079 -24.784 1.00 44.91 82 PRO A C 1
ATOM 641 O O . PRO A 1 82 ? 5.164 -2.246 -25.660 1.00 44.91 82 PRO A O 1
ATOM 644 N N . GLU A 1 83 ? 5.171 -2.898 -23.472 1.00 49.12 83 GLU A N 1
ATOM 645 C CA . GLU A 1 83 ? 5.756 -1.793 -22.669 1.00 49.12 83 GLU A CA 1
ATOM 646 C C . GLU A 1 83 ? 5.007 -1.594 -21.318 1.00 49.12 83 GLU A C 1
ATOM 648 O O . GLU A 1 83 ? 5.385 -0.747 -20.514 1.00 49.12 83 GLU A O 1
ATOM 653 N N . LEU A 1 84 ? 4.079 -2.526 -21.015 1.00 50.53 84 LEU A N 1
ATOM 654 C CA . LEU A 1 84 ? 3.836 -3.197 -19.718 1.00 50.53 84 LEU A CA 1
ATOM 655 C C . LEU A 1 84 ? 2.777 -2.609 -18.756 1.00 50.53 84 LEU A C 1
ATOM 657 O O . LEU A 1 84 ? 3.019 -1.679 -17.985 1.00 50.53 84 LEU A O 1
ATOM 661 N N . TYR A 1 85 ? 1.631 -3.304 -18.699 1.00 51.69 85 TYR A N 1
ATOM 662 C CA . TYR A 1 85 ? 0.584 -3.185 -17.679 1.00 51.69 85 TYR A CA 1
ATOM 663 C C . TYR A 1 85 ? 0.338 -4.551 -17.030 1.00 51.69 85 TYR A C 1
ATOM 665 O O . TYR A 1 85 ? -0.387 -5.382 -17.568 1.00 51.69 85 TYR A O 1
ATOM 673 N N . PHE A 1 86 ? 0.913 -4.777 -15.851 1.00 53.31 86 PHE A N 1
ATOM 674 C CA . PHE A 1 86 ? 0.496 -5.875 -14.984 1.00 53.31 86 PHE A CA 1
ATOM 675 C C . PHE A 1 86 ? -0.316 -5.278 -13.841 1.00 53.31 86 PHE A C 1
ATOM 677 O O . PHE A 1 86 ? 0.151 -4.353 -13.177 1.00 53.31 86 PHE A O 1
ATOM 684 N N . TYR A 1 87 ? -1.530 -5.788 -13.627 1.00 55.94 87 TYR A N 1
ATOM 685 C CA . TYR A 1 87 ? -2.483 -5.377 -12.584 1.00 55.94 87 TYR A CA 1
ATOM 686 C C . TYR A 1 87 ? -1.992 -5.738 -11.162 1.00 55.94 87 TYR A C 1
ATOM 688 O O . TYR A 1 87 ? -2.706 -6.310 -10.342 1.00 55.94 87 TYR A O 1
ATOM 696 N N . ASN A 1 88 ? -0.738 -5.425 -10.850 1.00 73.38 88 ASN A N 1
ATOM 697 C CA . ASN A 1 88 ? -0.220 -5.442 -9.500 1.00 73.38 88 ASN A CA 1
ATOM 698 C C . ASN A 1 88 ? -0.482 -4.061 -8.896 1.00 73.38 88 ASN A C 1
ATOM 700 O O . ASN A 1 88 ? 0.254 -3.107 -9.142 1.00 73.38 88 ASN A O 1
ATOM 704 N N . MET A 1 89 ? -1.600 -3.960 -8.183 1.00 86.75 89 MET A N 1
ATOM 705 C CA . MET A 1 89 ? -1.965 -2.770 -7.426 1.00 86.75 89 MET A CA 1
ATOM 706 C C . MET A 1 89 ? -1.314 -2.851 -6.049 1.00 86.75 89 MET A C 1
ATOM 708 O O . MET A 1 89 ? -1.450 -3.868 -5.365 1.00 86.75 89 MET A O 1
ATOM 712 N N . ILE A 1 90 ? -0.640 -1.777 -5.658 1.00 92.12 90 ILE A N 1
ATOM 713 C CA . ILE A 1 90 ? -0.095 -1.588 -4.323 1.00 92.12 90 ILE A CA 1
ATOM 714 C C . ILE A 1 90 ? -1.031 -0.651 -3.561 1.00 92.12 90 ILE A C 1
ATOM 716 O O . ILE A 1 90 ? -1.309 0.457 -4.014 1.00 92.12 90 ILE A O 1
ATOM 720 N N . GLU A 1 91 ? -1.541 -1.102 -2.421 1.00 94.81 91 GLU A N 1
ATOM 721 C CA . GLU A 1 91 ? -2.392 -0.301 -1.537 1.00 94.81 91 GLU A CA 1
ATOM 722 C C . GLU A 1 91 ? -1.527 0.646 -0.696 1.00 94.81 91 GLU A C 1
ATOM 724 O O . GLU A 1 91 ? -0.663 0.196 0.044 1.00 94.81 91 GLU A O 1
ATOM 729 N N . LEU A 1 92 ? -1.756 1.950 -0.772 1.00 96.62 92 LEU A N 1
ATOM 730 C CA . LEU A 1 92 ? -1.225 2.941 0.160 1.00 96.62 92 LEU A CA 1
ATOM 731 C C . LEU A 1 92 ? -2.359 3.320 1.117 1.00 96.62 92 LEU A C 1
ATOM 733 O O . LEU A 1 92 ? -3.418 3.763 0.676 1.00 96.62 92 LEU A O 1
ATOM 737 N N . THR A 1 93 ? -2.165 3.078 2.413 1.00 96.19 93 THR A N 1
ATOM 738 C CA . THR A 1 93 ? -3.188 3.227 3.460 1.00 96.19 93 THR A CA 1
ATOM 739 C C . THR A 1 93 ? -2.572 3.700 4.784 1.00 96.19 93 THR A C 1
ATOM 741 O O . THR A 1 93 ? -1.376 3.984 4.865 1.00 96.19 93 THR A O 1
ATOM 744 N N . GLY A 1 94 ? -3.377 3.771 5.845 1.00 95.62 94 GLY A N 1
ATOM 745 C CA . GLY A 1 94 ? -2.965 4.220 7.173 1.00 95.62 94 GLY A CA 1
ATOM 746 C C . GLY A 1 94 ? -3.326 5.679 7.422 1.00 95.62 94 GLY A C 1
ATOM 747 O O . GLY A 1 94 ? -4.461 6.086 7.187 1.00 95.62 94 GLY A O 1
ATOM 748 N N . ASP A 1 95 ? -2.372 6.455 7.926 1.00 96.19 95 ASP A N 1
ATOM 749 C CA . ASP A 1 95 ? -2.551 7.866 8.279 1.00 96.19 95 ASP A CA 1
ATOM 750 C C . ASP A 1 95 ? -2.396 8.786 7.060 1.00 96.19 95 ASP A C 1
ATOM 752 O O . ASP A 1 95 ? -1.530 9.656 7.009 1.00 96.19 95 ASP A O 1
ATOM 756 N N . ILE A 1 96 ? -3.259 8.573 6.069 1.00 94.69 96 ILE A N 1
ATOM 757 C CA . ILE A 1 96 ? -3.369 9.369 4.843 1.00 94.69 96 ILE A CA 1
ATOM 758 C C . ILE A 1 96 ? -4.833 9.797 4.625 1.00 94.69 96 ILE A C 1
ATOM 760 O O . ILE A 1 96 ? -5.733 9.162 5.181 1.00 94.69 96 ILE A O 1
ATOM 764 N N . PRO A 1 97 ? -5.112 10.850 3.830 1.00 91.12 97 PRO A N 1
ATOM 765 C CA . PRO A 1 97 ? -6.478 11.352 3.642 1.00 91.12 97 PRO A CA 1
ATOM 766 C C . PRO A 1 97 ? -7.451 10.333 3.032 1.00 91.12 97 PRO A C 1
ATOM 768 O O . PRO A 1 97 ? -8.618 10.285 3.422 1.00 91.12 97 PRO A O 1
ATOM 771 N N . GLU A 1 98 ? -6.977 9.522 2.086 1.00 92.19 98 GLU A N 1
ATOM 772 C CA . GLU A 1 98 ? -7.759 8.486 1.412 1.00 92.19 98 GLU A CA 1
ATOM 773 C C . GLU A 1 98 ? -6.875 7.301 1.017 1.00 92.19 98 GLU A C 1
ATOM 775 O O . GLU A 1 98 ? -5.691 7.474 0.746 1.00 92.19 98 GLU A O 1
ATOM 780 N N . VAL A 1 99 ? -7.447 6.093 0.993 1.00 92.81 99 VAL A N 1
ATOM 781 C CA . VAL A 1 99 ? -6.737 4.884 0.547 1.00 92.81 99 VAL A CA 1
ATOM 782 C C . VAL A 1 99 ? -6.522 4.952 -0.960 1.00 92.81 99 VAL A C 1
ATOM 784 O O . VAL A 1 99 ? -7.478 5.126 -1.717 1.00 92.81 99 VAL A O 1
ATOM 787 N N . ILE A 1 100 ? -5.279 4.761 -1.400 1.00 94.06 100 ILE A N 1
ATOM 788 C CA . ILE A 1 100 ? -4.889 4.859 -2.809 1.00 94.06 100 ILE A CA 1
ATOM 789 C C . ILE A 1 100 ? -4.427 3.484 -3.291 1.00 94.06 100 ILE A C 1
ATOM 791 O O . ILE A 1 100 ? -3.618 2.828 -2.643 1.00 94.06 100 ILE A O 1
ATOM 795 N N . PHE A 1 101 ? -4.898 3.050 -4.458 1.00 91.88 101 PHE A N 1
ATOM 796 C CA . PHE A 1 101 ? -4.376 1.860 -5.131 1.00 91.88 101 PHE A CA 1
ATOM 797 C C . PHE A 1 101 ? -3.477 2.295 -6.285 1.00 91.88 101 PHE A C 1
ATOM 799 O O . PHE A 1 101 ? -3.950 2.832 -7.286 1.00 91.88 101 PHE A O 1
ATOM 806 N N . ILE A 1 102 ? -2.176 2.056 -6.142 1.00 91.00 102 ILE A N 1
ATOM 807 C CA . ILE A 1 102 ? -1.147 2.512 -7.072 1.00 91.00 102 ILE A CA 1
ATOM 808 C C . ILE A 1 102 ? -0.739 1.341 -7.977 1.00 91.00 102 ILE A C 1
ATOM 810 O O . ILE A 1 102 ? -0.219 0.342 -7.475 1.00 91.00 102 ILE A O 1
ATOM 814 N N . PRO A 1 103 ? -0.927 1.427 -9.303 1.00 85.75 103 PRO A N 1
ATOM 815 C CA . PRO A 1 103 ? -0.371 0.448 -10.232 1.00 85.75 103 PRO A CA 1
ATOM 816 C C . PRO A 1 103 ? 1.159 0.385 -10.125 1.00 85.75 103 PRO A C 1
ATOM 818 O O . PRO A 1 103 ? 1.818 1.424 -10.091 1.00 85.75 103 PRO A O 1
ATOM 821 N N . ALA A 1 104 ? 1.753 -0.811 -10.123 1.00 80.50 104 ALA A N 1
ATOM 822 C CA . ALA A 1 104 ? 3.208 -0.977 -10.004 1.00 80.50 104 ALA A CA 1
ATOM 823 C C . ALA A 1 104 ? 4.007 -0.181 -11.057 1.00 80.50 104 ALA A C 1
ATOM 825 O O . ALA A 1 104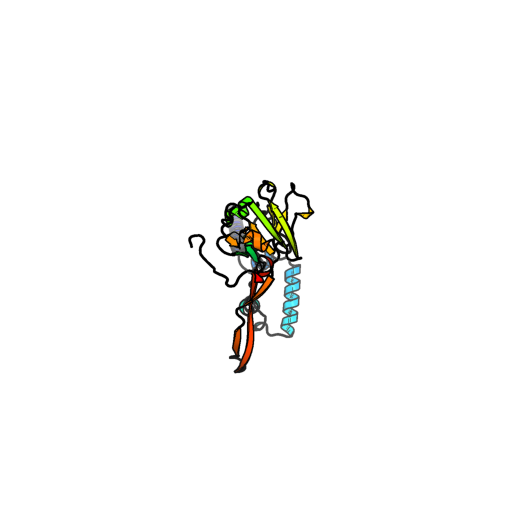 ? 5.065 0.369 -10.758 1.00 80.50 104 ALA A O 1
ATOM 826 N N . ASN A 1 105 ? 3.482 -0.041 -12.274 1.00 76.75 105 ASN A N 1
ATOM 827 C CA . ASN A 1 105 ? 4.120 0.733 -13.341 1.00 76.75 105 ASN A CA 1
ATOM 828 C C . ASN A 1 105 ? 4.043 2.261 -13.148 1.00 76.75 105 ASN A C 1
ATOM 830 O O . ASN A 1 105 ? 4.684 2.997 -13.888 1.00 76.75 105 ASN A O 1
ATOM 834 N N . HIS A 1 106 ? 3.315 2.764 -12.147 1.00 84.69 106 HIS A N 1
ATOM 835 C CA . HIS A 1 106 ? 3.364 4.179 -11.763 1.00 84.69 106 HIS A CA 1
ATOM 836 C C . HIS A 1 106 ? 4.563 4.496 -10.857 1.00 84.69 106 HIS A C 1
ATOM 838 O O . HIS A 1 106 ? 4.883 5.671 -10.651 1.00 84.69 106 HIS A O 1
ATOM 844 N N . PHE A 1 107 ? 5.250 3.480 -10.327 1.00 81.94 107 PHE A N 1
ATOM 845 C CA . PHE A 1 107 ? 6.476 3.672 -9.552 1.00 81.94 107 PHE A CA 1
ATOM 846 C C . PHE A 1 107 ? 7.673 3.967 -10.457 1.00 81.94 107 PHE A C 1
ATOM 848 O O . PHE A 1 107 ? 8.528 4.764 -10.083 1.00 81.94 107 PHE A O 1
ATOM 855 N N . PHE A 1 108 ? 7.713 3.377 -11.656 1.00 78.56 108 PHE A N 1
ATOM 856 C CA . PHE A 1 108 ? 8.910 3.328 -12.493 1.00 78.56 108 PHE A CA 1
ATOM 857 C C . PHE A 1 108 ? 8.602 3.581 -13.966 1.00 78.56 108 PHE A C 1
ATOM 859 O O . PHE A 1 108 ? 7.653 3.030 -14.517 1.00 78.56 108 PHE A O 1
ATOM 866 N N . SER A 1 109 ? 9.467 4.343 -14.634 1.00 70.06 109 SER A N 1
ATOM 867 C CA . SER A 1 109 ? 9.475 4.428 -16.093 1.00 70.06 109 SER A CA 1
ATOM 868 C C . SER A 1 109 ? 10.359 3.316 -16.665 1.00 70.06 109 SER A C 1
ATOM 870 O O . SER A 1 109 ? 11.586 3.398 -16.622 1.00 70.06 109 SER A O 1
ATOM 872 N N . TYR A 1 110 ? 9.758 2.249 -17.202 1.00 64.88 110 TYR A N 1
ATOM 873 C CA . TYR A 1 110 ? 10.512 1.097 -17.728 1.00 64.88 110 TYR A CA 1
ATOM 874 C C . TYR A 1 110 ? 11.382 1.428 -18.954 1.00 64.88 110 TYR A C 1
ATOM 876 O O . TYR A 1 110 ? 12.304 0.675 -19.269 1.00 64.88 110 TYR A O 1
ATOM 884 N N . SER A 1 111 ? 11.154 2.569 -19.616 1.00 57.88 111 SER A N 1
ATOM 885 C CA . SER A 1 111 ? 12.010 3.060 -20.704 1.00 57.88 111 SER A CA 1
ATOM 886 C C . SER A 1 111 ? 13.395 3.529 -20.238 1.00 57.88 111 SER A C 1
ATOM 888 O O . SER A 1 111 ? 14.267 3.769 -21.069 1.00 57.88 111 SER A O 1
ATOM 890 N N . GLU A 1 112 ? 13.603 3.686 -18.928 1.00 58.56 112 GLU A N 1
ATOM 891 C CA . GLU A 1 112 ? 14.826 4.240 -18.330 1.00 58.56 112 GLU A CA 1
ATOM 892 C C . GLU A 1 112 ? 15.782 3.159 -17.791 1.00 58.56 112 GLU A C 1
ATOM 894 O O . GLU A 1 112 ? 16.712 3.458 -17.046 1.00 58.56 112 GLU A O 1
ATOM 899 N N . LEU A 1 113 ? 15.580 1.892 -18.167 1.00 56.53 113 LEU A N 1
ATOM 900 C CA . LEU A 1 113 ? 16.454 0.787 -17.768 1.00 56.53 113 LEU A CA 1
ATOM 901 C C . LEU A 1 113 ? 17.803 0.793 -18.526 1.00 56.53 113 LEU A C 1
ATOM 903 O O . LEU A 1 113 ? 17.824 1.026 -19.739 1.00 56.53 113 LEU A O 1
ATOM 907 N N . PRO A 1 114 ? 18.930 0.431 -17.869 1.00 54.88 114 PRO A N 1
ATOM 908 C CA . PRO A 1 114 ? 19.066 0.059 -16.452 1.00 54.88 114 PRO A CA 1
ATOM 909 C C . PRO A 1 114 ? 19.189 1.279 -15.510 1.00 54.88 114 PRO A C 1
ATOM 911 O O . PRO A 1 114 ? 19.587 2.354 -15.948 1.00 54.88 114 PRO A O 1
ATOM 914 N N . ASN A 1 115 ? 18.972 1.052 -14.202 1.00 66.12 115 ASN A N 1
ATOM 915 C CA . ASN A 1 115 ? 19.024 2.020 -13.077 1.00 66.12 115 ASN A CA 1
ATOM 916 C C . ASN A 1 115 ? 17.722 2.769 -12.747 1.00 66.12 115 ASN A C 1
ATOM 918 O O . ASN A 1 115 ? 17.763 3.863 -12.194 1.00 66.12 115 ASN A O 1
ATOM 922 N N . THR A 1 116 ? 16.568 2.171 -13.025 1.00 78.31 116 THR A N 1
ATOM 923 C CA . THR A 1 116 ? 15.285 2.711 -12.566 1.00 78.31 116 THR A CA 1
ATOM 924 C C . THR A 1 116 ? 15.078 2.395 -11.083 1.00 78.31 116 THR A C 1
ATOM 926 O O . THR A 1 116 ? 15.000 1.225 -10.705 1.00 78.31 116 THR A O 1
ATOM 929 N N . TYR A 1 117 ? 14.993 3.429 -10.252 1.00 87.31 117 TYR A N 1
ATOM 930 C CA . TYR A 1 117 ? 14.622 3.350 -8.841 1.00 87.31 117 TYR A CA 1
ATOM 931 C C . TYR A 1 117 ? 13.790 4.578 -8.460 1.00 87.31 117 TYR A C 1
ATOM 933 O O . TYR A 1 117 ? 13.710 5.537 -9.224 1.00 87.31 117 TYR A O 1
ATOM 941 N N . LEU A 1 118 ? 13.164 4.519 -7.292 1.00 90.25 118 LEU A N 1
ATOM 942 C CA . LEU A 1 118 ? 12.448 5.626 -6.666 1.00 90.25 118 LEU A CA 1
ATOM 943 C C . LEU A 1 118 ? 12.902 5.667 -5.211 1.00 90.25 118 LEU A C 1
ATOM 945 O O . LEU A 1 118 ? 12.782 4.650 -4.526 1.00 90.25 118 LEU A O 1
ATOM 949 N N . THR A 1 119 ? 13.465 6.772 -4.733 1.00 93.75 119 THR A N 1
ATOM 950 C CA . THR A 1 119 ? 13.838 6.857 -3.312 1.00 93.75 119 THR A CA 1
ATOM 951 C C . THR A 1 119 ? 12.586 6.864 -2.433 1.00 93.75 119 THR A C 1
ATOM 953 O O . THR A 1 119 ? 11.475 7.126 -2.903 1.00 93.75 119 THR A O 1
ATOM 956 N N . VAL A 1 120 ? 12.738 6.556 -1.142 1.00 95.06 120 VAL A N 1
ATOM 957 C CA . VAL A 1 120 ? 11.609 6.662 -0.203 1.00 95.06 120 VAL A CA 1
ATOM 958 C C . VAL A 1 120 ? 11.078 8.095 -0.158 1.00 95.06 120 VAL A C 1
ATOM 960 O O . VAL A 1 120 ? 9.869 8.282 -0.240 1.00 95.06 120 VAL A O 1
ATOM 963 N N . ASP A 1 121 ? 11.952 9.100 -0.118 1.00 93.56 121 ASP A N 1
ATOM 964 C CA . ASP A 1 121 ? 11.537 10.506 -0.086 1.00 93.56 121 ASP A CA 1
ATOM 965 C C . ASP A 1 121 ? 10.788 10.922 -1.359 1.00 93.56 121 ASP A C 1
ATOM 967 O O . ASP A 1 121 ? 9.725 11.534 -1.269 1.00 93.56 121 ASP A O 1
ATOM 971 N N . GLU A 1 122 ? 11.272 10.518 -2.539 1.00 93.81 122 GLU A N 1
ATOM 972 C CA . GLU A 1 122 ? 10.574 10.760 -3.808 1.00 93.81 122 GLU A CA 1
ATOM 973 C C . GLU A 1 122 ? 9.208 10.066 -3.840 1.00 93.81 122 GLU A C 1
ATOM 975 O O . GLU A 1 122 ? 8.248 10.622 -4.369 1.00 93.81 122 GLU A O 1
ATOM 980 N N . PHE A 1 123 ? 9.093 8.857 -3.280 1.00 94.62 123 PHE A N 1
ATOM 981 C CA . PHE A 1 123 ? 7.813 8.163 -3.151 1.00 94.62 123 PHE A CA 1
ATOM 982 C C . PHE A 1 123 ? 6.837 8.933 -2.256 1.00 94.62 123 PHE A C 1
ATOM 984 O O . PHE A 1 123 ? 5.681 9.116 -2.645 1.00 94.62 123 PHE A O 1
ATOM 991 N N . MET A 1 124 ? 7.298 9.391 -1.088 1.00 94.56 124 MET A N 1
ATOM 992 C CA . MET A 1 124 ? 6.467 10.149 -0.151 1.00 94.56 124 MET A CA 1
ATOM 993 C C . MET A 1 124 ? 6.017 11.480 -0.764 1.00 94.56 124 MET A C 1
ATOM 995 O O . MET A 1 124 ? 4.838 11.812 -0.684 1.00 94.56 124 MET A O 1
ATOM 999 N N . GLU A 1 125 ? 6.916 12.204 -1.440 1.00 94.12 125 GLU A N 1
ATOM 1000 C CA . GLU A 1 125 ? 6.590 13.454 -2.139 1.00 94.12 125 GLU A CA 1
ATOM 1001 C C . GLU A 1 125 ? 5.599 13.215 -3.286 1.00 94.12 125 GLU A C 1
ATOM 1003 O O . GLU A 1 125 ? 4.581 13.899 -3.389 1.00 94.12 125 GLU A O 1
ATOM 1008 N N . LYS A 1 126 ? 5.862 12.210 -4.129 1.00 92.88 126 LYS A N 1
ATOM 1009 C CA . LYS A 1 126 ? 5.049 11.901 -5.313 1.00 92.88 126 LYS A CA 1
ATOM 1010 C C . LYS A 1 126 ? 3.597 11.574 -4.976 1.00 92.88 126 LYS A C 1
ATOM 1012 O O . LYS A 1 126 ? 2.715 11.888 -5.774 1.00 92.88 126 LYS A O 1
ATOM 1017 N N . TRP A 1 127 ? 3.360 10.925 -3.839 1.00 93.81 127 TRP A N 1
ATOM 1018 C CA . TRP A 1 127 ? 2.020 10.553 -3.382 1.00 93.81 127 TRP A CA 1
ATOM 1019 C C . TRP A 1 127 ? 1.494 11.435 -2.255 1.00 93.81 127 TRP A C 1
ATOM 1021 O O . TRP A 1 127 ? 0.523 11.058 -1.604 1.00 93.81 127 TRP A O 1
ATOM 1031 N N . GLU A 1 128 ? 2.114 12.600 -2.049 1.00 94.00 128 GLU A N 1
ATOM 1032 C CA . GLU A 1 128 ? 1.686 13.611 -1.077 1.00 94.00 128 GLU A CA 1
ATOM 1033 C C . GLU A 1 128 ? 1.463 13.018 0.326 1.00 94.00 128 GLU A C 1
ATOM 1035 O O . GLU A 1 128 ? 0.534 13.390 1.049 1.00 94.00 128 GLU A O 1
ATOM 1040 N N . VAL A 1 129 ? 2.317 12.064 0.713 1.00 92.75 129 VAL A N 1
ATOM 1041 C CA . VAL A 1 129 ? 2.250 11.432 2.029 1.00 92.75 129 VAL A CA 1
ATOM 1042 C C . VAL A 1 129 ? 2.581 12.497 3.082 1.00 92.75 129 VAL A C 1
ATOM 1044 O O . VAL A 1 129 ? 3.617 13.159 2.971 1.00 92.75 129 VAL A O 1
ATOM 1047 N N . PRO A 1 130 ? 1.716 12.704 4.095 1.00 84.12 130 PRO A N 1
ATOM 1048 C CA . PRO A 1 130 ? 1.960 13.691 5.140 1.00 84.12 130 PRO A CA 1
ATOM 1049 C C . PRO A 1 130 ? 3.192 13.326 5.977 1.00 84.12 130 PRO A C 1
ATOM 1051 O O . PRO A 1 130 ? 3.748 12.234 5.869 1.00 84.12 130 PRO A O 1
ATOM 1054 N N . GLU A 1 131 ? 3.604 14.238 6.861 1.00 90.50 131 GLU A N 1
ATOM 1055 C CA . GLU A 1 131 ? 4.668 13.962 7.829 1.00 90.50 131 GLU A CA 1
ATOM 1056 C C . GLU A 1 131 ? 4.392 12.662 8.600 1.00 90.50 131 GLU A C 1
ATOM 1058 O O . GLU A 1 131 ? 3.357 12.505 9.259 1.00 90.50 131 GLU A O 1
ATOM 1063 N N . TYR A 1 132 ? 5.329 11.722 8.489 1.00 95.31 132 TYR A N 1
ATOM 1064 C CA . TYR A 1 132 ? 5.190 10.364 8.995 1.00 95.31 132 TYR A CA 1
ATOM 1065 C C . TYR A 1 132 ? 6.235 10.055 10.076 1.00 95.31 132 TYR A C 1
ATOM 1067 O O . TYR A 1 132 ? 7.359 10.547 10.041 1.00 95.31 132 TYR A O 1
ATOM 1075 N N . GLU A 1 133 ? 5.854 9.226 11.045 1.00 96.75 133 GLU A N 1
ATOM 1076 C CA . GLU A 1 133 ? 6.728 8.654 12.078 1.00 96.75 133 GLU A CA 1
ATOM 1077 C C . GLU A 1 133 ? 7.401 7.376 11.554 1.00 96.75 133 GLU A C 1
ATOM 1079 O O . GLU A 1 133 ? 8.589 7.142 11.762 1.00 96.75 133 GLU A O 1
ATOM 1084 N N . SER A 1 134 ? 6.637 6.538 10.852 1.00 97.62 134 SER A N 1
ATOM 1085 C CA . SER A 1 134 ? 7.115 5.293 10.249 1.00 97.62 134 SER A CA 1
ATOM 1086 C C . SER A 1 134 ? 6.225 4.875 9.083 1.00 97.62 134 SER A C 1
ATOM 1088 O 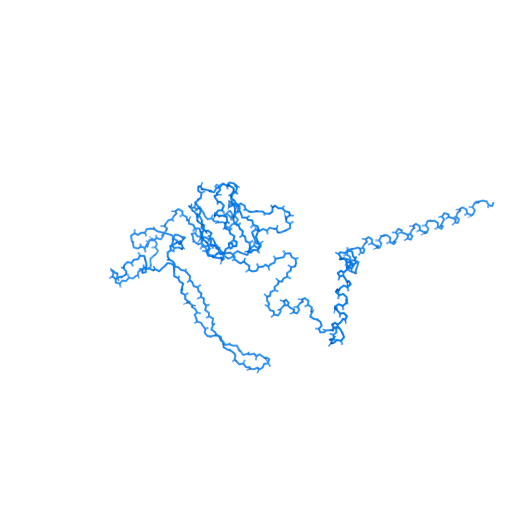O . SER A 1 134 ? 5.101 5.360 8.928 1.00 97.62 134 SER A O 1
ATOM 1090 N N . PHE A 1 135 ? 6.716 3.947 8.268 1.00 97.50 135 PHE A N 1
ATOM 1091 C CA . PHE A 1 135 ? 5.872 3.217 7.332 1.00 97.50 135 PHE A CA 1
ATOM 1092 C C . PHE A 1 135 ? 6.129 1.718 7.446 1.00 97.50 135 PHE A C 1
ATOM 1094 O O . PHE A 1 135 ? 7.224 1.269 7.784 1.00 97.50 135 PHE A O 1
ATOM 1101 N N . THR A 1 136 ? 5.095 0.932 7.168 1.00 97.75 136 THR A N 1
ATOM 1102 C CA . THR A 1 136 ? 5.181 -0.526 7.117 1.00 97.75 136 THR A CA 1
ATOM 1103 C C . THR A 1 136 ? 4.892 -1.026 5.718 1.00 97.75 136 THR A C 1
ATOM 1105 O O . THR A 1 136 ? 3.901 -0.645 5.100 1.00 97.75 136 THR A O 1
ATOM 1108 N N . ILE A 1 137 ? 5.756 -1.910 5.242 1.00 97.19 137 ILE A N 1
ATOM 1109 C CA . ILE A 1 137 ? 5.615 -2.653 4.000 1.00 97.19 137 ILE A CA 1
ATOM 1110 C C . ILE A 1 137 ? 4.965 -3.993 4.320 1.00 97.19 137 ILE A C 1
ATOM 1112 O O . ILE A 1 137 ? 5.462 -4.712 5.180 1.00 97.19 137 ILE A O 1
ATOM 1116 N N . TYR A 1 138 ? 3.916 -4.346 3.589 1.00 95.00 138 TYR A N 1
ATOM 1117 C CA . TYR A 1 138 ? 3.333 -5.684 3.548 1.00 95.00 138 TYR A CA 1
ATOM 1118 C C . TYR A 1 138 ? 3.563 -6.293 2.171 1.00 95.00 138 TYR A C 1
ATOM 1120 O O . TYR A 1 138 ? 3.268 -5.670 1.144 1.00 95.00 138 TYR A O 1
ATOM 1128 N N . THR A 1 139 ? 4.072 -7.516 2.142 1.00 92.69 139 THR A N 1
ATOM 1129 C CA . THR A 1 139 ? 4.361 -8.256 0.911 1.00 92.69 139 THR A CA 1
ATOM 1130 C C . THR A 1 139 ? 3.258 -9.262 0.591 1.00 92.69 139 THR A C 1
ATOM 1132 O O . THR A 1 139 ? 2.441 -9.641 1.434 1.00 92.69 139 THR A O 1
ATOM 1135 N N . ARG A 1 140 ? 3.232 -9.727 -0.660 1.00 87.56 140 ARG A N 1
ATOM 1136 C CA . ARG A 1 140 ? 2.262 -10.729 -1.135 1.00 87.56 140 ARG A CA 1
ATOM 1137 C C . ARG A 1 140 ? 2.388 -12.088 -0.444 1.00 87.56 140 ARG A C 1
ATOM 1139 O O . ARG A 1 140 ? 1.398 -12.811 -0.368 1.00 87.56 140 ARG A O 1
ATOM 1146 N N . ASP A 1 141 ? 3.576 -12.437 0.040 1.00 86.75 141 ASP A N 1
ATOM 1147 C CA . ASP A 1 141 ? 3.852 -13.682 0.764 1.00 86.75 141 ASP A CA 1
ATOM 1148 C C . ASP A 1 141 ? 3.639 -13.568 2.286 1.00 86.75 141 ASP A C 1
ATOM 1150 O O . ASP A 1 141 ? 3.818 -14.552 3.005 1.00 86.75 141 ASP A O 1
ATOM 1154 N N . GLY A 1 142 ? 3.168 -12.412 2.769 1.00 85.69 142 GLY A N 1
ATOM 1155 C CA . GLY A 1 142 ? 2.762 -12.206 4.160 1.00 85.69 142 GLY A CA 1
ATOM 1156 C C . GLY A 1 142 ? 3.881 -11.741 5.093 1.00 85.69 142 GLY A C 1
ATOM 1157 O O . GLY A 1 142 ? 3.693 -11.756 6.310 1.00 85.69 142 GLY A O 1
ATOM 1158 N N . GLU A 1 143 ? 5.029 -11.326 4.555 1.00 89.38 143 GLU A N 1
ATOM 1159 C CA . GLU A 1 143 ? 6.047 -10.606 5.315 1.00 89.38 143 GLU A CA 1
ATOM 1160 C C . GLU A 1 143 ? 5.582 -9.169 5.594 1.00 89.38 143 GLU A C 1
ATOM 1162 O O . GLU A 1 143 ? 4.889 -8.536 4.791 1.00 89.38 143 GLU A O 1
ATOM 1167 N N . PHE A 1 144 ? 5.980 -8.651 6.755 1.00 93.19 144 PHE A N 1
ATOM 1168 C CA . PHE A 1 144 ? 5.803 -7.252 7.105 1.00 93.19 144 PHE A CA 1
ATOM 1169 C C . PHE A 1 144 ? 7.121 -6.666 7.614 1.00 93.19 144 PHE A C 1
ATOM 1171 O O . PHE A 1 144 ? 7.809 -7.268 8.441 1.00 93.19 144 PHE A O 1
ATOM 1178 N N . VAL A 1 145 ? 7.468 -5.474 7.133 1.00 96.38 145 VAL A N 1
ATOM 1179 C CA . VAL A 1 145 ? 8.669 -4.738 7.542 1.00 96.38 145 VAL A CA 1
ATOM 1180 C C . VAL A 1 145 ? 8.255 -3.322 7.906 1.00 96.38 145 VAL A C 1
ATOM 1182 O O . VAL A 1 145 ? 7.803 -2.575 7.044 1.00 96.38 145 VAL A O 1
ATOM 1185 N N . SER A 1 146 ? 8.402 -2.954 9.177 1.00 97.06 146 SER A N 1
ATOM 1186 C CA . SER A 1 146 ? 8.175 -1.586 9.653 1.00 97.06 146 SER A CA 1
ATOM 1187 C C . SER A 1 146 ? 9.505 -0.860 9.770 1.00 97.06 146 SER A C 1
ATOM 1189 O O . SER A 1 146 ? 10.433 -1.388 10.383 1.00 97.06 146 SER A O 1
ATOM 1191 N N . ILE A 1 147 ? 9.586 0.343 9.207 1.00 97.56 147 ILE A N 1
ATOM 1192 C CA . ILE A 1 147 ? 10.797 1.163 9.204 1.00 97.56 147 ILE A CA 1
ATOM 1193 C C . ILE A 1 147 ? 10.427 2.548 9.717 1.00 97.56 147 ILE A C 1
ATOM 1195 O O . ILE A 1 147 ? 9.480 3.173 9.228 1.00 97.56 147 ILE A O 1
ATOM 1199 N N . ALA A 1 148 ? 11.142 3.006 10.737 1.00 97.50 148 ALA A N 1
ATOM 1200 C CA . ALA A 1 148 ? 10.934 4.333 11.279 1.00 97.50 148 ALA A CA 1
ATOM 1201 C C . ALA A 1 148 ? 11.612 5.384 10.399 1.00 97.50 148 ALA A C 1
ATOM 1203 O O . ALA A 1 148 ? 12.619 5.101 9.748 1.00 97.50 148 ALA A O 1
ATOM 1204 N N . LYS A 1 149 ? 11.065 6.603 10.367 1.00 96.12 149 LYS A N 1
ATOM 1205 C CA . LYS A 1 149 ? 11.591 7.687 9.524 1.00 96.12 149 LYS A CA 1
ATOM 1206 C C . LYS A 1 149 ? 13.066 7.981 9.815 1.00 96.12 149 LYS A C 1
ATOM 1208 O O . LYS A 1 149 ? 13.803 8.332 8.904 1.00 96.12 149 LYS A O 1
ATOM 1213 N N . GLU A 1 150 ? 13.508 7.812 11.062 1.00 95.88 150 GLU A N 1
ATOM 1214 C CA . GLU A 1 150 ? 14.899 8.078 11.458 1.00 95.88 150 GLU A CA 1
ATOM 1215 C C . GLU A 1 150 ? 15.908 7.070 10.887 1.00 95.88 150 GLU A C 1
ATOM 1217 O O . GLU A 1 150 ? 17.090 7.396 10.777 1.00 95.88 150 GLU A O 1
ATOM 1222 N N . ASP A 1 151 ? 15.443 5.879 10.503 1.00 97.12 151 ASP A N 1
ATOM 1223 C CA . ASP A 1 151 ? 16.260 4.815 9.914 1.00 97.12 151 ASP A CA 1
ATOM 1224 C C . ASP A 1 151 ? 16.291 4.879 8.372 1.00 97.12 151 ASP A C 1
ATOM 1226 O O . ASP A 1 151 ? 16.954 4.066 7.720 1.00 97.12 151 ASP A O 1
ATOM 1230 N N . ILE A 1 152 ? 15.570 5.831 7.768 1.00 95.94 152 ILE A N 1
ATOM 1231 C CA . ILE A 1 152 ? 15.566 6.060 6.322 1.00 95.94 152 ILE A CA 1
ATOM 1232 C C . ILE A 1 152 ? 16.712 6.998 5.949 1.00 95.94 152 ILE A C 1
ATOM 1234 O O . ILE A 1 152 ? 16.814 8.125 6.427 1.00 95.94 152 ILE A O 1
ATOM 1238 N N . THR A 1 153 ? 17.579 6.511 5.066 1.00 94.62 153 THR A N 1
ATOM 1239 C CA . THR A 1 153 ? 18.702 7.251 4.485 1.00 94.62 153 THR A CA 1
ATOM 1240 C C . THR A 1 153 ? 18.471 7.476 2.992 1.00 94.62 153 THR A C 1
ATOM 1242 O O . THR A 1 153 ? 17.612 6.834 2.385 1.00 94.62 153 THR A O 1
ATOM 1245 N N . ASP A 1 154 ? 19.313 8.299 2.364 1.00 91.50 154 ASP A N 1
ATOM 1246 C CA . ASP A 1 154 ? 19.307 8.535 0.911 1.00 91.50 154 ASP A CA 1
ATOM 1247 C C . ASP A 1 154 ? 19.492 7.246 0.074 1.00 91.50 154 ASP A C 1
ATOM 1249 O O . ASP A 1 154 ? 19.202 7.228 -1.122 1.00 91.50 154 ASP A O 1
ATOM 1253 N N . ASN A 1 155 ? 19.970 6.155 0.688 1.00 91.56 155 ASN A N 1
ATOM 1254 C CA . ASN A 1 155 ? 20.157 4.855 0.037 1.00 91.56 155 ASN A CA 1
ATOM 1255 C C . ASN A 1 155 ? 18.902 3.965 0.087 1.00 91.56 155 ASN A C 1
ATOM 1257 O O . ASN A 1 155 ? 18.906 2.871 -0.481 1.00 91.56 155 ASN A O 1
ATOM 1261 N N . ALA A 1 156 ? 17.841 4.389 0.777 1.00 95.75 156 ALA A N 1
ATOM 1262 C CA . ALA A 1 156 ? 16.586 3.659 0.846 1.00 95.75 156 ALA A CA 1
ATOM 1263 C C . ALA A 1 156 ? 15.758 3.891 -0.424 1.00 95.75 156 ALA A C 1
ATOM 1265 O O . ALA A 1 156 ? 15.354 5.012 -0.742 1.00 95.75 156 ALA A O 1
ATOM 1266 N N . MET A 1 157 ? 15.489 2.811 -1.154 1.00 94.62 157 MET A N 1
ATOM 1267 C CA . MET A 1 157 ? 14.889 2.886 -2.480 1.00 94.62 157 MET A CA 1
ATOM 1268 C C . MET A 1 157 ? 13.910 1.750 -2.763 1.00 94.62 157 MET A C 1
ATOM 1270 O O . MET A 1 157 ? 14.053 0.615 -2.298 1.00 94.62 157 MET A O 1
ATOM 1274 N N . PHE A 1 158 ? 12.931 2.067 -3.600 1.00 93.44 158 PHE A N 1
ATOM 1275 C CA . PHE A 1 158 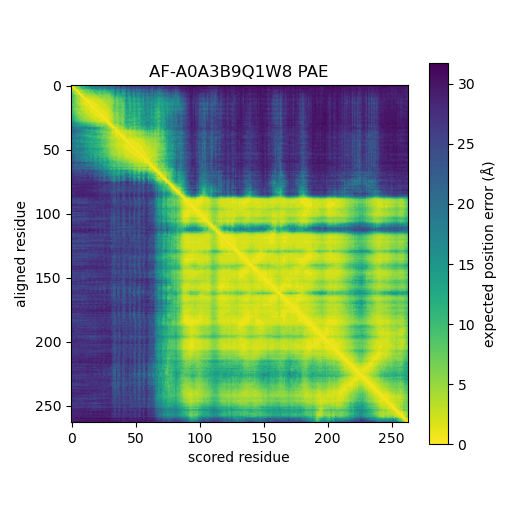? 12.080 1.119 -4.287 1.00 93.44 158 PHE A CA 1
ATOM 1276 C C . PHE A 1 158 ? 12.667 0.795 -5.656 1.00 93.44 158 PHE A C 1
ATOM 1278 O O . PHE A 1 158 ? 13.095 1.681 -6.397 1.00 93.44 158 PHE A O 1
ATOM 1285 N N . LEU A 1 159 ? 12.670 -0.489 -5.997 1.00 89.31 159 LEU A N 1
ATOM 1286 C CA . LEU A 1 159 ? 13.225 -1.007 -7.245 1.00 89.31 159 LEU A CA 1
ATOM 1287 C C . LEU A 1 159 ? 12.182 -1.864 -7.971 1.00 89.31 159 LEU A C 1
ATOM 1289 O O . LEU A 1 159 ? 11.383 -2.539 -7.304 1.00 89.31 159 LEU A O 1
ATOM 1293 N N . PRO A 1 160 ? 12.219 -1.917 -9.315 1.00 84.69 160 PRO A N 1
ATOM 1294 C CA . PRO A 1 160 ? 11.484 -2.918 -10.074 1.00 84.69 160 PRO A CA 1
ATOM 1295 C C . PRO A 1 160 ? 11.829 -4.338 -9.600 1.00 84.69 160 PRO A C 1
ATOM 1297 O O . PRO A 1 160 ? 12.995 -4.666 -9.360 1.00 84.69 160 PRO A O 1
ATOM 1300 N N . TYR A 1 161 ? 10.815 -5.191 -9.479 1.00 81.81 161 TYR A N 1
ATOM 1301 C CA . TYR A 1 161 ? 10.948 -6.601 -9.121 1.00 81.81 161 TYR A CA 1
ATOM 1302 C C . TYR A 1 161 ? 10.014 -7.462 -9.984 1.00 81.81 161 TYR A C 1
ATOM 1304 O O . TYR A 1 161 ? 9.043 -6.948 -10.535 1.00 81.81 161 TYR A O 1
ATOM 1312 N N . GLU A 1 162 ? 10.300 -8.764 -10.113 1.00 75.31 162 GLU A N 1
ATOM 1313 C CA . GLU A 1 162 ? 9.511 -9.688 -10.955 1.00 75.31 162 GLU A CA 1
ATOM 1314 C C . GLU A 1 162 ? 8.016 -9.673 -10.586 1.00 75.31 162 GLU A C 1
ATOM 1316 O O . GLU A 1 162 ? 7.163 -9.578 -11.463 1.00 75.31 162 GLU A O 1
ATOM 1321 N N . ASP A 1 163 ? 7.724 -9.607 -9.284 1.00 72.38 163 ASP A N 1
ATOM 1322 C CA . ASP A 1 163 ? 6.371 -9.560 -8.724 1.00 72.38 163 ASP A CA 1
ATOM 1323 C C . ASP A 1 163 ? 5.961 -8.143 -8.280 1.00 72.38 163 ASP A C 1
ATOM 1325 O O . ASP A 1 163 ? 5.273 -7.960 -7.273 1.00 72.38 163 ASP A O 1
ATOM 1329 N N . GLY A 1 164 ? 6.393 -7.113 -9.014 1.00 81.88 164 GLY A N 1
ATOM 1330 C CA . GLY A 1 164 ? 6.011 -5.715 -8.796 1.00 81.88 164 GLY A CA 1
ATOM 1331 C C . GLY A 1 164 ? 7.169 -4.845 -8.332 1.00 81.88 164 GLY A C 1
ATOM 1332 O O . GLY A 1 164 ? 8.040 -4.485 -9.121 1.00 81.88 164 GLY A O 1
ATOM 1333 N N . ILE A 1 165 ? 7.156 -4.462 -7.057 1.00 88.44 165 ILE A N 1
ATOM 1334 C CA . ILE A 1 165 ? 8.162 -3.568 -6.479 1.00 88.44 165 ILE A CA 1
ATOM 1335 C C . ILE A 1 165 ? 8.847 -4.251 -5.293 1.00 88.44 165 ILE A C 1
ATOM 1337 O O . ILE A 1 165 ? 8.250 -5.085 -4.603 1.00 88.44 165 ILE A O 1
ATOM 1341 N N . ARG A 1 166 ? 10.104 -3.894 -5.046 1.00 91.62 166 ARG A N 1
ATOM 1342 C CA . ARG A 1 166 ? 10.843 -4.282 -3.841 1.00 91.62 166 ARG A CA 1
ATOM 1343 C C . ARG A 1 166 ? 11.394 -3.056 -3.138 1.00 91.62 166 ARG A C 1
ATOM 1345 O O . ARG A 1 166 ? 11.689 -2.062 -3.792 1.00 91.62 166 ARG A O 1
ATOM 1352 N N . PHE A 1 167 ? 11.618 -3.176 -1.842 1.00 95.25 167 PHE A N 1
ATOM 1353 C CA . PHE A 1 167 ? 12.396 -2.227 -1.063 1.00 95.25 167 PHE A CA 1
ATOM 1354 C C . PHE A 1 167 ? 13.834 -2.738 -0.892 1.00 95.25 167 PHE A C 1
ATOM 1356 O O . PHE A 1 167 ? 14.087 -3.949 -0.826 1.00 95.25 167 PHE A O 1
ATOM 1363 N N . ALA A 1 168 ? 14.791 -1.819 -0.848 1.00 93.88 168 ALA A N 1
ATOM 1364 C CA . ALA A 1 168 ? 16.169 -2.092 -0.472 1.00 93.88 168 ALA A CA 1
ATOM 1365 C C . ALA A 1 168 ? 16.804 -0.845 0.151 1.00 93.88 168 ALA A C 1
ATOM 1367 O O . ALA A 1 168 ? 16.514 0.276 -0.254 1.00 93.88 168 ALA A O 1
ATOM 1368 N N . SER A 1 169 ? 17.703 -1.059 1.106 1.00 95.25 169 SER A N 1
ATOM 1369 C CA . SER A 1 169 ? 18.589 -0.023 1.635 1.00 95.25 169 SER A CA 1
ATOM 1370 C C . SER A 1 169 ? 19.898 -0.668 2.067 1.00 95.25 169 SER A C 1
ATOM 1372 O O . SER A 1 169 ? 19.880 -1.618 2.850 1.00 95.25 169 SER A O 1
ATOM 1374 N N . GLU A 1 170 ? 21.032 -0.171 1.573 1.00 91.69 170 GLU A N 1
ATOM 1375 C CA . GLU A 1 170 ? 22.358 -0.672 1.971 1.00 91.69 170 GLU A CA 1
ATOM 1376 C C . GLU A 1 170 ? 22.687 -0.393 3.447 1.00 91.69 170 GLU A C 1
ATOM 1378 O O . GLU A 1 170 ? 23.538 -1.071 4.023 1.00 91.69 170 GLU A O 1
ATOM 1383 N N . ASP A 1 171 ? 21.964 0.540 4.071 1.00 96.06 171 ASP A N 1
ATOM 1384 C CA . ASP A 1 171 ? 22.137 0.920 5.475 1.00 96.06 171 ASP A CA 1
ATOM 1385 C C . ASP A 1 171 ? 21.277 0.080 6.439 1.00 96.06 171 ASP A C 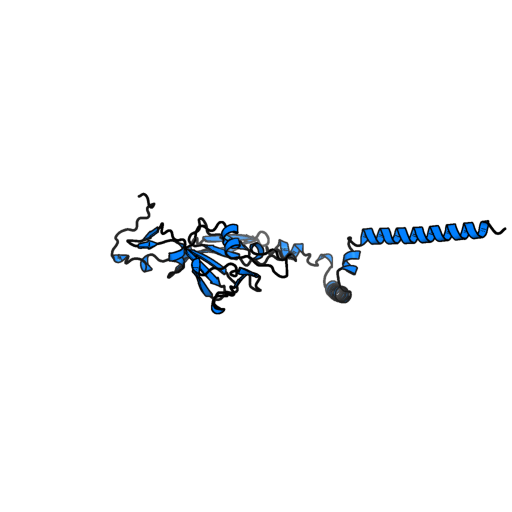1
ATOM 1387 O O . ASP A 1 171 ? 21.452 0.152 7.656 1.00 96.06 171 ASP A O 1
ATOM 1391 N N . LEU A 1 172 ? 20.377 -0.761 5.912 1.00 95.31 172 LEU A N 1
ATOM 1392 C CA . LEU A 1 172 ? 19.523 -1.655 6.696 1.00 95.31 172 LEU A CA 1
ATOM 1393 C C . LEU A 1 172 ? 19.903 -3.124 6.490 1.00 95.31 172 LEU A C 1
ATOM 1395 O O . LEU A 1 172 ? 20.431 -3.534 5.456 1.00 95.31 172 LEU A O 1
ATOM 1399 N N . HIS A 1 173 ? 19.593 -3.962 7.483 1.00 96.38 173 HIS A N 1
ATOM 1400 C CA . HIS A 1 173 ? 19.836 -5.401 7.380 1.00 96.38 173 HIS A CA 1
ATOM 1401 C C . HIS A 1 173 ? 19.056 -6.002 6.200 1.00 96.38 173 HIS A C 1
ATOM 1403 O O . HIS A 1 173 ? 17.890 -5.676 5.996 1.00 96.38 173 HIS A O 1
ATOM 1409 N N . VAL A 1 174 ? 19.657 -6.944 5.465 1.00 92.81 174 VAL A N 1
ATOM 1410 C CA . VAL A 1 174 ? 19.084 -7.532 4.234 1.00 92.81 174 VAL A CA 1
ATOM 1411 C C . VAL A 1 174 ? 17.700 -8.169 4.420 1.00 92.81 174 VAL A C 1
ATOM 1413 O O . VAL A 1 174 ? 16.932 -8.261 3.471 1.00 92.81 174 VAL A O 1
ATOM 1416 N N . SER A 1 175 ? 17.347 -8.584 5.639 1.00 91.19 175 SER A N 1
ATOM 1417 C CA . SER A 1 175 ? 16.002 -9.096 5.952 1.00 91.19 175 SER A CA 1
ATOM 1418 C C . SER A 1 175 ? 14.911 -8.026 5.905 1.00 91.19 175 SER A C 1
ATOM 1420 O O . SER A 1 175 ? 13.746 -8.364 5.955 1.00 91.19 175 SER A O 1
ATOM 1422 N N . THR A 1 176 ? 15.266 -6.744 5.855 1.00 94.75 176 THR A N 1
ATOM 1423 C CA . THR A 1 176 ? 14.301 -5.650 5.670 1.00 94.75 176 THR A CA 1
ATOM 1424 C C . THR A 1 176 ? 13.980 -5.417 4.194 1.00 94.75 176 THR A C 1
ATOM 1426 O O . THR A 1 176 ? 13.077 -4.651 3.875 1.00 94.75 176 THR A O 1
ATOM 1429 N N . TRP A 1 177 ? 14.713 -6.057 3.274 1.00 93.94 177 TRP A N 1
ATOM 1430 C CA . TRP A 1 177 ? 14.584 -5.849 1.833 1.00 93.94 177 TRP A CA 1
ATOM 1431 C C . TRP A 1 177 ? 13.382 -6.617 1.277 1.00 93.94 177 TRP A C 1
ATOM 1433 O O . TRP A 1 177 ? 13.528 -7.646 0.611 1.00 93.94 177 TRP A O 1
ATOM 1443 N N . ALA A 1 178 ? 12.196 -6.093 1.575 1.00 94.25 178 ALA A N 1
ATOM 1444 C CA . ALA A 1 178 ? 10.909 -6.669 1.222 1.00 94.25 178 ALA A CA 1
ATOM 1445 C C . ALA A 1 178 ? 10.720 -6.772 -0.299 1.00 94.25 178 ALA A C 1
ATOM 1447 O O . ALA A 1 178 ? 11.007 -5.833 -1.047 1.00 94.25 178 ALA A O 1
ATOM 1448 N N . LYS A 1 179 ? 10.205 -7.913 -0.763 1.00 91.44 179 LYS A N 1
ATOM 1449 C CA . LYS A 1 179 ? 9.964 -8.214 -2.182 1.00 91.44 179 LYS A CA 1
ATOM 1450 C C . LYS A 1 179 ? 8.475 -8.387 -2.439 1.00 91.44 179 LYS A C 1
ATOM 1452 O O . LYS A 1 179 ? 7.763 -8.890 -1.581 1.00 91.44 179 LYS A O 1
ATOM 1457 N N . GLY A 1 180 ? 8.013 -8.005 -3.629 1.00 90.75 180 GLY A N 1
ATOM 1458 C CA . GLY A 1 180 ? 6.606 -8.169 -3.995 1.00 90.75 180 GLY A CA 1
ATOM 1459 C C . GLY A 1 180 ? 5.688 -7.396 -3.050 1.00 90.75 180 GLY A C 1
ATOM 1460 O O . GLY A 1 180 ? 4.762 -7.965 -2.471 1.00 90.75 180 GLY A O 1
ATOM 1461 N N . ILE A 1 181 ? 5.987 -6.110 -2.847 1.00 93.81 181 ILE A N 1
ATOM 1462 C CA . ILE A 1 181 ? 5.193 -5.241 -1.975 1.00 93.81 181 ILE A CA 1
ATOM 1463 C C . ILE A 1 181 ? 3.758 -5.171 -2.505 1.00 93.81 181 ILE A C 1
ATOM 1465 O O . ILE A 1 181 ? 3.531 -4.936 -3.691 1.00 93.81 181 ILE A O 1
ATOM 1469 N N . ALA A 1 182 ? 2.801 -5.373 -1.605 1.00 93.69 182 ALA A N 1
ATOM 1470 C CA . ALA A 1 182 ? 1.369 -5.313 -1.868 1.00 93.69 182 ALA A CA 1
ATOM 1471 C C . ALA A 1 182 ? 0.698 -4.124 -1.177 1.00 93.69 182 ALA A C 1
ATOM 1473 O O . ALA A 1 182 ? -0.322 -3.637 -1.662 1.00 93.69 182 ALA A O 1
ATOM 1474 N N . LYS A 1 183 ? 1.237 -3.676 -0.039 1.00 95.25 183 LYS A N 1
ATOM 1475 C CA . LYS A 1 183 ? 0.634 -2.613 0.762 1.00 95.25 183 LYS A CA 1
ATOM 1476 C C . LYS A 1 183 ? 1.689 -1.806 1.520 1.00 95.25 183 LYS A C 1
ATOM 1478 O O . LYS A 1 183 ? 2.651 -2.367 2.039 1.00 95.25 183 LYS A O 1
ATOM 1483 N N . PHE A 1 184 ? 1.471 -0.501 1.601 1.00 97.31 184 PHE A N 1
ATOM 1484 C CA . PHE A 1 184 ? 2.144 0.442 2.480 1.00 97.31 184 PHE A CA 1
ATOM 1485 C C . PHE A 1 184 ? 1.151 0.951 3.520 1.00 97.31 184 PHE A C 1
ATOM 1487 O O . PHE A 1 184 ? 0.063 1.405 3.170 1.00 97.31 184 PHE A O 1
ATOM 1494 N N . ILE A 1 185 ? 1.538 0.911 4.790 1.00 97.44 185 ILE A N 1
ATOM 1495 C CA . ILE A 1 185 ? 0.780 1.506 5.891 1.00 97.44 185 ILE A CA 1
ATOM 1496 C C . ILE A 1 185 ? 1.604 2.654 6.457 1.00 97.44 185 ILE A C 1
ATOM 1498 O O . ILE A 1 185 ? 2.670 2.424 7.026 1.00 97.44 185 ILE A O 1
ATOM 1502 N N . ILE A 1 186 ? 1.113 3.878 6.296 1.00 98.00 186 ILE A N 1
ATOM 1503 C CA . ILE A 1 186 ? 1.735 5.082 6.845 1.00 98.00 186 ILE A CA 1
ATOM 1504 C C . ILE A 1 186 ? 1.265 5.283 8.282 1.00 98.00 186 ILE A C 1
ATOM 1506 O O . ILE A 1 186 ? 0.075 5.153 8.576 1.00 98.00 186 ILE A O 1
ATOM 1510 N N . VAL A 1 187 ? 2.192 5.627 9.173 1.00 97.75 187 VAL A N 1
ATOM 1511 C CA . VAL A 1 187 ? 1.894 6.043 10.544 1.00 97.75 187 VAL A CA 1
ATOM 1512 C C . VAL A 1 187 ? 2.440 7.445 10.758 1.00 97.75 187 VAL A C 1
ATOM 1514 O O . VAL A 1 187 ? 3.644 7.649 10.635 1.00 97.75 187 VAL A O 1
ATOM 1517 N N . SER A 1 188 ? 1.581 8.400 11.109 1.00 95.06 188 SER A N 1
ATOM 1518 C CA . SER A 1 188 ? 1.979 9.784 11.401 1.00 95.06 188 SER A CA 1
ATOM 1519 C C . SER A 1 188 ? 2.244 10.005 12.888 1.00 95.06 188 SER A C 1
ATOM 1521 O O . SER A 1 188 ? 1.800 9.227 13.729 1.00 95.06 188 SER A O 1
ATOM 1523 N N . GLU A 1 189 ? 2.957 11.070 13.259 1.00 93.25 189 GLU A N 1
ATOM 1524 C CA . GLU A 1 189 ? 3.143 11.423 14.680 1.00 93.25 189 GLU A CA 1
ATOM 1525 C C . GLU A 1 189 ? 1.808 11.782 15.362 1.00 93.25 189 GLU A C 1
ATOM 1527 O O . GLU A 1 189 ? 1.607 11.523 16.555 1.00 93.25 189 GLU A O 1
ATOM 1532 N N . GLU A 1 190 ? 0.874 12.349 14.594 1.00 92.50 190 GLU A N 1
ATOM 1533 C CA . GLU A 1 190 ? -0.442 12.743 15.077 1.00 92.50 190 GLU A CA 1
ATOM 1534 C C . GLU A 1 190 ? -1.295 11.533 15.482 1.00 92.50 190 GLU A C 1
ATOM 1536 O O . GLU A 1 190 ? -1.252 10.449 14.899 1.00 92.50 190 GLU A O 1
ATOM 1541 N N . LYS A 1 191 ? -2.112 11.732 16.521 1.00 94.25 191 LYS A N 1
ATOM 1542 C CA . LYS A 1 191 ? -3.021 10.713 17.067 1.00 94.25 191 LYS A CA 1
ATOM 1543 C C . LYS A 1 191 ? -4.436 11.282 17.170 1.00 94.25 191 LYS A C 1
ATOM 1545 O O . LYS A 1 191 ? -4.904 11.553 18.280 1.00 94.25 191 LYS A O 1
ATOM 1550 N N . PRO A 1 192 ? -5.093 11.541 16.024 1.00 91.31 192 PRO A N 1
ATOM 1551 C CA . PRO A 1 192 ? -6.362 12.264 15.987 1.00 91.31 192 PRO A CA 1
ATOM 1552 C C . PRO A 1 192 ? -7.529 11.446 16.553 1.00 91.31 192 PRO A C 1
ATOM 1554 O O . PRO A 1 192 ? -8.543 12.011 16.959 1.00 91.31 192 PRO A O 1
ATOM 1557 N N . LEU A 1 193 ? -7.398 10.118 16.615 1.00 91.81 193 LEU A N 1
ATOM 1558 C CA . LEU A 1 193 ? -8.444 9.239 17.117 1.00 91.81 193 LEU A CA 1
ATOM 1559 C C . LEU A 1 193 ? -8.269 8.990 18.610 1.00 91.81 193 LEU A C 1
ATOM 1561 O O . LEU A 1 193 ? -7.162 8.761 19.097 1.00 91.81 193 LEU A O 1
ATOM 1565 N N . ARG A 1 194 ? -9.387 8.947 19.336 1.00 91.75 194 ARG A N 1
ATOM 1566 C CA . ARG A 1 194 ? -9.416 8.486 20.723 1.00 91.75 194 ARG A CA 1
ATOM 1567 C C . ARG A 1 194 ? -10.361 7.303 20.857 1.00 91.75 194 ARG A C 1
ATOM 1569 O O . ARG A 1 194 ? -11.548 7.428 20.578 1.00 91.75 194 ARG A O 1
ATOM 1576 N N . ILE A 1 195 ? -9.837 6.177 21.329 1.00 90.62 195 ILE A N 1
ATOM 1577 C CA . ILE A 1 195 ? -10.614 4.974 21.641 1.00 90.62 195 ILE A CA 1
ATOM 1578 C C . ILE A 1 195 ? -10.512 4.758 23.153 1.00 90.62 195 ILE A C 1
ATOM 1580 O O . ILE A 1 195 ? -9.430 4.521 23.692 1.00 90.62 195 ILE A O 1
ATOM 1584 N N . GLY A 1 196 ? -11.629 4.940 23.863 1.00 87.31 196 GLY A N 1
ATOM 1585 C CA . GLY A 1 196 ? -11.638 5.006 25.327 1.00 87.31 196 GLY A CA 1
ATOM 1586 C C . GLY A 1 196 ? -10.747 6.144 25.848 1.00 87.31 196 GLY A C 1
ATOM 1587 O O . GLY A 1 196 ? -10.994 7.321 25.561 1.00 87.31 196 GLY A O 1
ATOM 1588 N N . SER A 1 197 ? -9.705 5.795 26.610 1.00 87.75 197 SER A N 1
ATOM 1589 C CA . SER A 1 197 ? -8.690 6.728 27.127 1.00 87.75 197 SER A CA 1
ATOM 1590 C C . SER A 1 197 ? -7.422 6.825 26.270 1.00 87.75 197 SER A C 1
ATOM 1592 O O . SER A 1 197 ? -6.531 7.608 26.598 1.00 87.75 197 SER A O 1
ATOM 1594 N N . THR A 1 198 ? -7.308 6.029 25.206 1.00 91.62 198 THR A N 1
ATOM 1595 C CA . THR A 1 198 ? -6.078 5.894 24.418 1.00 91.62 198 THR A CA 1
ATOM 1596 C C . THR A 1 198 ? -6.171 6.718 23.141 1.00 91.62 198 THR A C 1
ATOM 1598 O O . THR A 1 198 ? -7.135 6.594 22.385 1.00 91.62 198 THR A O 1
ATOM 1601 N N . TYR A 1 199 ? -5.157 7.547 22.890 1.00 93.75 199 TYR A N 1
ATOM 1602 C CA . TYR A 1 199 ? -4.996 8.259 21.622 1.00 93.75 199 TYR A CA 1
ATOM 1603 C C . TYR A 1 199 ? -4.254 7.381 20.615 1.00 93.75 199 TYR A C 1
ATOM 1605 O O . TYR A 1 199 ? -3.243 6.763 20.953 1.00 93.75 199 TYR A O 1
ATOM 1613 N N . THR A 1 200 ? -4.752 7.335 19.386 1.00 95.06 200 THR A N 1
ATOM 1614 C CA . THR A 1 200 ? -4.240 6.493 18.304 1.00 95.06 200 THR A CA 1
ATOM 1615 C C . THR A 1 200 ? -4.512 7.131 16.937 1.00 95.06 200 THR A C 1
ATOM 1617 O O . THR A 1 200 ? -5.018 8.250 16.840 1.00 95.06 200 THR A O 1
ATOM 1620 N N . SER A 1 201 ? -4.166 6.416 15.875 1.00 95.12 201 SER A N 1
ATOM 1621 C CA . SER A 1 201 ? -4.372 6.790 14.479 1.00 95.12 201 SER A CA 1
ATOM 1622 C C . SER A 1 201 ? -4.764 5.550 13.661 1.00 95.12 201 SER A C 1
ATOM 1624 O O . SER A 1 201 ? -4.678 4.428 14.170 1.00 95.12 201 SER A O 1
ATOM 1626 N N . ILE A 1 202 ? -5.239 5.723 12.424 1.00 94.44 202 ILE A N 1
ATOM 1627 C CA . ILE A 1 202 ? -5.657 4.589 11.583 1.00 94.44 202 ILE A CA 1
ATOM 1628 C C . ILE A 1 202 ? -4.453 3.705 11.263 1.00 94.44 202 ILE A C 1
ATOM 1630 O O . ILE A 1 202 ? -4.533 2.491 11.438 1.00 94.44 202 ILE A O 1
ATOM 1634 N N . GLY A 1 203 ? -3.321 4.303 10.891 1.00 95.75 203 GLY A N 1
ATOM 1635 C CA . GLY A 1 203 ? -2.070 3.597 10.634 1.00 95.75 203 GLY A CA 1
ATOM 1636 C C . GLY A 1 203 ? -1.678 2.691 11.797 1.00 95.75 203 GLY A C 1
ATOM 1637 O O . GLY A 1 203 ? -1.471 1.496 11.608 1.00 95.75 203 GLY A O 1
ATOM 1638 N N . ARG A 1 204 ? -1.682 3.215 13.031 1.00 95.62 204 ARG A N 1
ATOM 1639 C CA . ARG A 1 204 ? -1.350 2.424 14.233 1.00 95.62 204 ARG A CA 1
ATOM 1640 C C . ARG A 1 204 ? -2.323 1.280 14.489 1.00 95.62 204 ARG A C 1
ATOM 1642 O O . ARG A 1 204 ? -1.902 0.220 14.944 1.00 95.62 204 ARG A O 1
ATOM 1649 N N . LEU A 1 205 ? -3.610 1.483 14.213 1.00 95.75 205 LEU A N 1
ATOM 1650 C CA . LEU A 1 205 ? -4.616 0.431 14.354 1.00 95.75 205 LEU A CA 1
ATOM 1651 C C . LEU A 1 205 ? -4.412 -0.688 13.327 1.00 95.75 205 LEU A C 1
ATOM 1653 O O . LEU A 1 205 ? -4.559 -1.855 13.681 1.00 95.75 205 LEU A O 1
ATOM 1657 N N . LEU A 1 206 ? -4.026 -0.346 12.096 1.00 94.88 206 LEU A N 1
ATOM 1658 C CA . LEU A 1 206 ? -3.764 -1.316 11.029 1.00 94.88 206 LEU A CA 1
ATOM 1659 C C . LEU A 1 206 ? -2.455 -2.104 11.217 1.00 94.88 206 LEU A C 1
ATOM 1661 O O . LEU A 1 206 ? -2.312 -3.173 10.633 1.00 94.88 206 LEU A O 1
ATOM 1665 N N . LEU A 1 207 ? -1.517 -1.622 12.042 1.00 94.00 207 LEU A N 1
ATOM 1666 C CA . LEU A 1 207 ? -0.345 -2.407 12.469 1.00 94.00 207 LEU A CA 1
ATOM 1667 C C . LEU A 1 207 ? -0.651 -3.391 13.606 1.00 94.00 207 LEU A C 1
ATOM 1669 O O . LEU A 1 207 ? 0.146 -4.286 13.885 1.00 94.00 207 LEU A O 1
ATOM 1673 N N . GLY A 1 208 ? -1.769 -3.190 14.305 1.00 90.25 208 GLY A N 1
ATOM 1674 C CA . GLY A 1 208 ? -2.211 -4.053 15.390 1.00 90.25 208 GLY A CA 1
ATOM 1675 C C . GLY A 1 208 ? -2.914 -5.317 14.896 1.00 90.25 208 GLY A C 1
ATOM 1676 O O . GLY A 1 208 ? -2.802 -5.735 13.748 1.00 90.25 208 GLY A O 1
ATOM 1677 N N . LYS A 1 209 ? -3.685 -5.940 15.790 1.00 91.31 209 LYS A N 1
ATOM 1678 C CA . LYS A 1 209 ? -4.554 -7.057 15.419 1.00 91.31 209 LYS A CA 1
ATOM 1679 C C . LYS A 1 209 ? -5.706 -6.533 14.558 1.00 91.31 209 LYS A C 1
ATOM 1681 O O . LYS A 1 209 ? -6.541 -5.767 15.041 1.00 91.31 209 LYS A O 1
ATOM 1686 N N . THR A 1 210 ? -5.765 -6.981 13.310 1.00 93.44 210 THR A N 1
ATOM 1687 C CA . THR A 1 210 ? -6.859 -6.674 12.390 1.00 93.44 210 THR A CA 1
ATOM 1688 C C . THR A 1 210 ? -7.831 -7.846 12.269 1.00 93.44 210 THR A C 1
ATOM 1690 O O . THR A 1 210 ? -7.501 -9.013 12.498 1.00 93.44 210 THR A O 1
ATOM 1693 N N . THR A 1 211 ? -9.070 -7.523 11.919 1.00 93.88 211 THR A N 1
ATOM 1694 C CA . THR A 1 211 ? -10.097 -8.465 11.494 1.00 93.88 211 THR A CA 1
ATOM 1695 C C . THR A 1 211 ? -10.598 -8.071 10.114 1.00 93.88 211 THR A C 1
ATOM 1697 O O . THR A 1 211 ? -10.539 -6.907 9.717 1.00 93.88 211 THR A O 1
ATOM 1700 N N . SER A 1 212 ? -11.108 -9.054 9.382 1.00 92.81 212 SER A N 1
ATOM 1701 C CA . SER A 1 212 ? -11.636 -8.873 8.039 1.00 92.81 212 SER A CA 1
ATOM 1702 C C . SER A 1 212 ? -13.108 -9.256 8.022 1.00 92.81 212 SER A C 1
ATOM 1704 O O . SER A 1 212 ? -13.458 -10.389 8.356 1.00 92.81 212 SER A O 1
ATOM 1706 N N . ILE A 1 213 ? -13.971 -8.324 7.623 1.00 92.94 213 ILE A N 1
ATOM 1707 C CA . ILE A 1 213 ? -15.416 -8.552 7.529 1.00 92.94 213 ILE A CA 1
ATOM 1708 C C . ILE A 1 213 ? -15.887 -8.422 6.080 1.00 92.94 213 ILE A C 1
ATOM 1710 O O . ILE A 1 213 ? -15.319 -7.673 5.283 1.00 92.94 213 ILE A O 1
ATOM 1714 N N . THR A 1 214 ? -16.926 -9.182 5.737 1.00 93.94 214 THR A N 1
ATOM 1715 C CA . THR A 1 214 ? -17.589 -9.095 4.431 1.00 93.94 214 THR A CA 1
ATOM 1716 C C . THR A 1 214 ? -18.754 -8.127 4.544 1.00 93.94 214 THR A C 1
ATOM 1718 O O . THR A 1 214 ? -19.582 -8.259 5.445 1.00 93.94 214 THR A O 1
ATOM 1721 N N . ILE A 1 215 ? -18.805 -7.153 3.645 1.00 91.12 215 ILE A N 1
ATOM 1722 C CA . ILE A 1 215 ? -19.847 -6.129 3.587 1.00 91.12 215 ILE A CA 1
ATOM 1723 C C . ILE A 1 215 ? -20.453 -6.086 2.184 1.00 91.12 215 ILE A C 1
ATOM 1725 O O . ILE A 1 215 ? -19.931 -6.696 1.250 1.00 91.12 215 ILE A O 1
ATOM 1729 N N . GLU A 1 216 ? -21.557 -5.350 2.043 1.00 91.31 216 GLU A N 1
ATOM 1730 C CA . GLU A 1 216 ? -22.178 -5.062 0.740 1.00 91.31 216 GLU A CA 1
ATOM 1731 C C . GLU A 1 216 ? -22.559 -6.320 -0.057 1.00 91.31 216 GLU A C 1
ATOM 1733 O O . GLU A 1 216 ? -22.542 -6.323 -1.286 1.00 91.31 216 GLU A O 1
ATOM 1738 N N . GLU A 1 217 ? -22.913 -7.405 0.640 1.00 94.88 217 GLU A N 1
ATOM 1739 C CA . GLU A 1 217 ? -23.342 -8.632 -0.021 1.00 94.88 217 GLU A CA 1
ATOM 1740 C C . GLU A 1 217 ? -24.650 -8.389 -0.786 1.00 94.88 217 GLU A C 1
ATOM 1742 O O . GLU A 1 217 ? -25.695 -8.076 -0.207 1.00 94.88 217 GLU A O 1
ATOM 1747 N N . ALA A 1 218 ? -24.589 -8.538 -2.105 1.00 94.19 218 ALA A N 1
ATOM 1748 C CA . ALA A 1 218 ? -25.709 -8.310 -2.998 1.00 94.19 218 ALA A CA 1
ATOM 1749 C C . ALA A 1 218 ? -25.861 -9.470 -3.978 1.00 94.19 218 ALA A C 1
ATOM 1751 O O . ALA A 1 218 ? -24.910 -9.926 -4.615 1.00 94.19 218 ALA A O 1
ATOM 1752 N N . LYS A 1 219 ? -27.102 -9.930 -4.137 1.00 96.00 219 LYS A N 1
ATOM 1753 C CA . LYS A 1 219 ? -27.450 -10.904 -5.166 1.00 96.00 219 LYS A CA 1
ATOM 1754 C C . LYS A 1 219 ? -27.685 -10.179 -6.484 1.00 96.00 219 LYS A C 1
ATOM 1756 O O . LYS A 1 219 ? -28.665 -9.448 -6.627 1.00 96.00 219 LYS A O 1
ATOM 1761 N N . VAL A 1 220 ? -26.818 -10.422 -7.455 1.00 95.19 220 VAL A N 1
ATOM 1762 C CA . VAL A 1 220 ? -26.911 -9.847 -8.798 1.00 95.19 220 VAL A CA 1
ATOM 1763 C C . VAL A 1 220 ? -27.472 -10.873 -9.774 1.00 95.19 220 VAL A C 1
ATOM 1765 O O . VAL A 1 220 ? -27.267 -12.081 -9.627 1.00 95.19 220 VAL A O 1
ATOM 1768 N N . MET A 1 221 ? -28.220 -10.403 -10.770 1.00 95.62 221 MET A N 1
ATOM 1769 C CA . MET A 1 221 ? -28.780 -11.249 -11.820 1.00 95.62 221 MET A CA 1
ATOM 1770 C C . MET A 1 221 ? -28.573 -10.597 -13.178 1.00 95.62 221 MET A C 1
ATOM 1772 O O . MET A 1 221 ? -28.789 -9.397 -13.327 1.00 95.62 221 MET A O 1
ATOM 1776 N N . PHE A 1 222 ? -28.217 -11.402 -14.172 1.00 95.25 222 PHE A N 1
ATOM 1777 C CA . PHE A 1 222 ? -28.049 -10.957 -15.548 1.00 95.25 222 PHE A CA 1
ATOM 1778 C C . PHE A 1 222 ? -28.757 -11.928 -16.490 1.00 95.25 222 PHE A C 1
ATOM 1780 O O . PHE A 1 222 ? -28.588 -13.144 -16.381 1.00 95.25 222 PHE A O 1
ATOM 1787 N N . LYS A 1 223 ? -29.583 -11.404 -17.399 1.00 95.69 223 LYS A N 1
ATOM 1788 C CA . LYS A 1 223 ? -30.219 -12.198 -18.453 1.00 95.69 223 LYS A CA 1
ATOM 1789 C C . LYS A 1 223 ? -29.381 -12.066 -19.718 1.00 95.69 223 LYS A C 1
ATOM 1791 O O . LYS A 1 223 ? -29.297 -10.972 -20.257 1.00 95.69 223 LYS A O 1
ATOM 1796 N N . SER A 1 224 ? -28.787 -13.168 -20.166 1.00 92.62 224 SER A N 1
ATOM 1797 C CA . SER A 1 224 ? -27.989 -13.171 -21.393 1.00 92.62 224 SER A CA 1
ATOM 1798 C C . SER A 1 224 ? -28.878 -12.924 -22.610 1.00 92.62 224 SER A C 1
ATOM 1800 O O . SER A 1 224 ? -29.961 -13.505 -22.724 1.00 92.62 224 SER A O 1
ATOM 1802 N N . GLU A 1 225 ? -28.419 -12.059 -23.509 1.00 91.81 225 GLU A N 1
ATOM 1803 C CA . GLU A 1 225 ? -29.079 -11.798 -24.791 1.00 91.81 225 GLU A CA 1
ATOM 1804 C C . GLU A 1 225 ? -28.875 -12.948 -25.790 1.00 91.81 225 GLU A C 1
ATOM 1806 O O . GLU A 1 225 ? -29.710 -13.141 -26.668 1.00 91.81 225 GLU A O 1
ATOM 1811 N N . GLU A 1 226 ? -27.818 -13.747 -25.616 1.00 93.50 226 GLU A N 1
ATOM 1812 C CA . GLU A 1 226 ? -27.450 -14.850 -26.512 1.00 93.50 226 GLU A CA 1
ATOM 1813 C C . GLU A 1 226 ? -28.369 -16.068 -26.345 1.00 93.50 226 GLU A C 1
ATOM 1815 O O . GLU A 1 226 ? -28.875 -16.617 -27.321 1.00 93.50 226 GLU A O 1
ATOM 1820 N N . ASP A 1 227 ? -28.624 -16.480 -25.099 1.00 95.00 227 ASP A N 1
ATOM 1821 C CA . ASP A 1 227 ? -29.400 -17.690 -24.794 1.00 95.00 227 ASP A CA 1
ATOM 1822 C C . ASP A 1 227 ? -30.678 -17.429 -23.985 1.00 95.00 227 ASP A C 1
ATOM 1824 O O . ASP A 1 227 ? -31.436 -18.352 -23.678 1.00 95.00 227 ASP A O 1
ATOM 1828 N N . GLY A 1 228 ? -30.944 -16.171 -23.622 1.00 95.75 228 GLY A N 1
ATOM 1829 C CA . GLY A 1 228 ? -32.119 -15.773 -22.851 1.00 95.75 228 GLY A CA 1
ATOM 1830 C C . GLY A 1 228 ? -32.124 -16.258 -21.398 1.00 95.75 228 GLY A C 1
ATOM 1831 O O . GLY A 1 228 ? -33.099 -15.987 -20.686 1.00 95.75 228 GLY A O 1
ATOM 1832 N N . GLN A 1 229 ? -31.080 -16.954 -20.934 1.00 96.56 229 GLN A N 1
ATOM 1833 C CA . GLN A 1 229 ? -31.017 -17.495 -19.579 1.00 96.56 229 GLN A CA 1
ATOM 1834 C C . GLN A 1 229 ? -30.659 -16.403 -18.569 1.00 96.56 229 GLN A C 1
ATOM 1836 O O . GLN A 1 229 ? -29.762 -15.585 -18.787 1.00 96.56 229 GLN A O 1
ATOM 1841 N N . THR A 1 230 ? -31.333 -16.415 -17.417 1.00 96.19 230 THR A N 1
ATOM 1842 C CA . THR A 1 230 ? -30.980 -15.565 -16.274 1.00 96.19 230 THR A CA 1
ATOM 1843 C C . THR A 1 230 ? -29.986 -16.285 -15.374 1.00 96.19 230 THR A C 1
ATOM 1845 O O . THR A 1 230 ? -30.315 -17.301 -14.764 1.00 96.19 230 THR A O 1
ATOM 1848 N N . ARG A 1 231 ? -28.780 -15.730 -15.264 1.00 96.50 231 ARG A N 1
ATOM 1849 C CA . ARG A 1 231 ? -27.717 -16.191 -14.368 1.00 96.50 231 ARG A CA 1
ATOM 1850 C C . ARG A 1 231 ? -27.676 -15.310 -13.127 1.00 96.50 231 ARG A C 1
ATOM 1852 O O . ARG A 1 231 ? -28.046 -14.138 -13.182 1.00 96.50 231 ARG A O 1
ATOM 1859 N N . GLN A 1 232 ? -27.268 -15.890 -12.005 1.00 97.00 232 GLN A N 1
ATOM 1860 C CA . GLN A 1 232 ? -27.230 -15.218 -10.708 1.00 97.00 232 GLN A CA 1
ATOM 1861 C C . GLN A 1 232 ? -25.838 -15.372 -10.102 1.00 97.00 232 GLN A C 1
ATOM 1863 O O . GLN A 1 232 ? -25.233 -16.435 -10.229 1.00 97.00 232 GLN A O 1
ATOM 1868 N N . ALA A 1 233 ? -25.365 -14.332 -9.426 1.00 95.69 233 ALA A N 1
ATOM 1869 C CA . ALA A 1 233 ? -24.133 -14.350 -8.650 1.00 95.69 233 ALA A CA 1
ATOM 1870 C C . ALA A 1 233 ? -24.325 -13.552 -7.355 1.00 95.69 233 ALA A C 1
ATOM 1872 O O . ALA A 1 233 ? -25.327 -12.852 -7.181 1.00 95.69 233 ALA A O 1
ATOM 1873 N N . VAL A 1 234 ? -23.370 -13.683 -6.442 1.00 95.31 234 VAL A N 1
ATOM 1874 C CA . VAL A 1 234 ? -23.280 -12.857 -5.240 1.00 95.31 234 VAL A CA 1
ATOM 1875 C C . VAL A 1 234 ? -22.018 -12.021 -5.363 1.00 95.31 234 VAL A C 1
ATOM 1877 O O . VAL A 1 234 ? -20.953 -12.554 -5.666 1.00 95.31 234 VAL A O 1
ATOM 1880 N N . THR A 1 235 ? -22.155 -10.717 -5.167 1.00 94.12 235 THR A N 1
ATOM 1881 C CA . THR A 1 235 ? -21.040 -9.772 -5.101 1.00 94.12 235 THR A CA 1
ATOM 1882 C C . THR A 1 235 ? -20.914 -9.272 -3.674 1.00 94.12 235 THR A C 1
ATOM 1884 O O . THR A 1 235 ? -21.931 -9.056 -3.020 1.00 94.12 235 THR A O 1
ATOM 1887 N N . SER A 1 236 ? -19.692 -9.076 -3.199 1.00 94.12 236 SER A N 1
ATOM 1888 C CA . SER A 1 236 ? -19.418 -8.594 -1.847 1.00 94.12 236 SER A CA 1
ATOM 1889 C C . SER A 1 236 ? -18.059 -7.909 -1.794 1.00 94.12 236 SER A C 1
ATOM 1891 O O . SER A 1 236 ? -17.156 -8.288 -2.544 1.00 94.12 236 SER A O 1
ATOM 1893 N N . SER A 1 237 ? -17.894 -6.989 -0.851 1.00 90.44 237 SER A N 1
ATOM 1894 C CA . SER A 1 237 ? -16.625 -6.323 -0.561 1.00 90.44 237 SER A CA 1
ATOM 1895 C C . SER A 1 237 ? -16.037 -6.866 0.741 1.00 90.44 237 SER A C 1
ATOM 1897 O O . SER A 1 237 ? -16.760 -7.328 1.628 1.00 90.44 237 SER A O 1
ATOM 1899 N N . ARG A 1 238 ? -14.711 -6.807 0.877 1.00 90.56 238 ARG A N 1
ATOM 1900 C CA . ARG A 1 238 ? -14.016 -7.152 2.118 1.00 90.56 238 ARG A CA 1
ATOM 1901 C C . ARG A 1 238 ? -13.341 -5.904 2.663 1.00 90.56 238 ARG A C 1
ATOM 1903 O O . ARG A 1 238 ? -12.608 -5.253 1.929 1.00 90.56 238 ARG A O 1
ATOM 1910 N N . VAL A 1 239 ? -13.565 -5.607 3.936 1.00 89.12 239 VAL A N 1
ATOM 1911 C CA . VAL A 1 239 ? -12.863 -4.525 4.634 1.00 89.12 239 VAL A CA 1
ATOM 1912 C C . VAL A 1 239 ? -12.058 -5.094 5.790 1.00 89.12 239 VAL A C 1
ATOM 1914 O O . VAL A 1 239 ? -12.461 -6.076 6.419 1.00 89.12 239 VAL A O 1
ATOM 1917 N N . GLU A 1 240 ? -10.899 -4.495 6.031 1.00 90.69 240 GLU A N 1
ATOM 1918 C CA . GLU A 1 240 ? -9.975 -4.842 7.106 1.00 90.69 240 GLU A CA 1
ATOM 1919 C C . GLU A 1 240 ? -9.903 -3.684 8.106 1.00 90.69 240 GLU A C 1
ATOM 1921 O O . GLU A 1 240 ? -9.912 -2.518 7.715 1.00 90.69 240 GLU A O 1
ATOM 1926 N N . GLY A 1 241 ? -9.846 -3.994 9.400 1.00 92.12 241 GLY A N 1
ATOM 1927 C CA . GLY A 1 241 ? -9.692 -2.982 10.441 1.00 92.12 241 GLY A CA 1
ATOM 1928 C C . GLY A 1 241 ? -9.508 -3.582 11.828 1.00 92.12 241 GLY A C 1
ATOM 1929 O O . GLY A 1 241 ? -9.604 -4.793 12.012 1.00 92.12 241 GLY A O 1
ATOM 1930 N N . ALA A 1 242 ? -9.246 -2.736 12.821 1.00 93.56 242 ALA A N 1
ATOM 1931 C CA . ALA A 1 242 ? -9.142 -3.172 14.210 1.00 93.56 242 ALA A CA 1
ATOM 1932 C C . ALA A 1 242 ? -10.536 -3.389 14.823 1.00 93.56 242 ALA A C 1
ATOM 1934 O O . ALA A 1 242 ? -11.419 -2.534 14.711 1.00 93.56 242 ALA A O 1
ATOM 1935 N N . ALA A 1 243 ? -10.733 -4.526 15.489 1.00 92.25 243 ALA A N 1
ATOM 1936 C CA . ALA A 1 243 ? -11.985 -4.823 16.174 1.00 92.25 243 ALA A CA 1
ATOM 1937 C C . ALA A 1 243 ? -12.050 -4.074 17.514 1.00 92.25 243 ALA A C 1
ATOM 1939 O O . ALA A 1 243 ? -11.127 -4.158 18.319 1.00 92.25 243 ALA A O 1
ATOM 1940 N N . LEU A 1 244 ? -13.150 -3.364 17.792 1.00 90.06 244 LEU A N 1
ATOM 1941 C CA . LEU A 1 244 ? -13.292 -2.618 19.053 1.00 90.06 244 LEU A CA 1
ATOM 1942 C C . LEU A 1 244 ? -13.241 -3.521 20.293 1.00 90.06 244 LEU A C 1
ATOM 1944 O O . LEU A 1 244 ? -12.741 -3.087 21.324 1.00 90.06 244 LEU A O 1
ATOM 1948 N N . GLU A 1 245 ? -13.703 -4.768 20.184 1.00 90.19 245 GLU A N 1
ATOM 1949 C CA . GLU A 1 245 ? -13.629 -5.776 21.255 1.00 90.19 245 GLU A CA 1
ATOM 1950 C C . GLU A 1 245 ? -12.193 -6.157 21.639 1.00 90.19 245 GLU A C 1
ATOM 1952 O O . GLU A 1 245 ? -11.940 -6.547 22.773 1.00 90.19 245 GLU A O 1
ATOM 1957 N N . ASP A 1 246 ? -11.241 -6.003 20.714 1.00 90.50 246 ASP A N 1
ATOM 1958 C CA . ASP A 1 246 ? -9.820 -6.233 20.983 1.00 90.50 246 ASP A CA 1
ATOM 1959 C C . ASP A 1 246 ? -9.147 -5.004 21.619 1.00 90.50 246 ASP A C 1
ATOM 1961 O O . ASP A 1 246 ? -8.048 -5.106 22.165 1.00 90.50 246 ASP A O 1
ATOM 1965 N N . LEU A 1 247 ? -9.788 -3.833 21.540 1.00 91.19 247 LEU A N 1
ATOM 1966 C CA . LEU A 1 247 ? -9.249 -2.551 22.004 1.00 91.19 247 LEU A CA 1
ATOM 1967 C C . LEU A 1 247 ? -9.869 -2.081 23.325 1.00 91.19 247 LEU A C 1
ATOM 1969 O O . LEU A 1 247 ? -9.256 -1.292 24.045 1.00 91.19 247 LEU A O 1
ATOM 1973 N N . LEU A 1 248 ? -11.090 -2.521 23.629 1.00 90.88 248 LEU A N 1
ATOM 1974 C CA . LEU A 1 248 ? -11.881 -2.100 24.778 1.00 90.88 248 LEU A CA 1
ATOM 1975 C C . LEU A 1 248 ? -12.582 -3.300 25.409 1.00 90.88 248 LEU A C 1
ATOM 1977 O O . LEU A 1 248 ? -13.086 -4.177 24.714 1.00 90.88 248 LEU A O 1
ATOM 1981 N N . ASP A 1 249 ? -12.708 -3.275 26.733 1.00 90.38 249 ASP A N 1
ATOM 1982 C CA . ASP A 1 249 ? -13.617 -4.173 27.439 1.00 90.38 249 ASP A CA 1
ATOM 1983 C C . ASP A 1 249 ? -15.060 -3.688 27.245 1.00 90.38 249 ASP A C 1
ATOM 1985 O O . ASP A 1 249 ? -15.554 -2.838 27.990 1.00 90.38 249 ASP A O 1
ATOM 1989 N N . LEU A 1 250 ? -15.709 -4.176 26.184 1.00 88.56 250 LEU A N 1
ATOM 1990 C CA . LEU A 1 250 ? -17.038 -3.721 25.772 1.00 88.56 250 LEU A CA 1
ATOM 1991 C C . LEU A 1 250 ? -18.120 -3.991 26.827 1.00 88.56 250 LEU A C 1
ATOM 1993 O O . LEU A 1 250 ? -19.123 -3.284 26.831 1.00 88.56 250 LEU A O 1
ATOM 1997 N N . GLU A 1 251 ? -17.917 -4.937 27.751 1.00 91.19 251 GLU A N 1
ATOM 1998 C CA . GLU A 1 251 ? -18.866 -5.207 28.842 1.00 91.19 251 GLU A CA 1
ATOM 1999 C C . GLU A 1 251 ? -18.975 -4.038 29.837 1.00 91.19 251 GLU A C 1
ATOM 2001 O O . GLU A 1 251 ? -19.958 -3.937 30.570 1.00 91.19 251 GLU A O 1
ATOM 2006 N N . GLN A 1 252 ? -17.994 -3.127 29.854 1.00 90.31 252 GLN A N 1
ATOM 2007 C CA . GLN A 1 252 ? -18.001 -1.936 30.710 1.00 90.31 252 GLN A CA 1
ATOM 2008 C C . GLN A 1 252 ? -18.801 -0.760 30.126 1.00 90.31 252 GLN A C 1
ATOM 2010 O O . GLN A 1 252 ? -18.907 0.283 30.777 1.00 90.31 252 GLN A O 1
ATOM 2015 N N . TYR A 1 253 ? -19.341 -0.894 28.911 1.00 86.62 253 TYR A N 1
ATOM 2016 C CA . TYR A 1 253 ? -19.997 0.194 28.190 1.00 86.62 253 TYR A CA 1
ATOM 2017 C C . TYR A 1 253 ? -21.420 -0.191 27.776 1.00 86.62 253 TYR A C 1
ATOM 2019 O O . TYR A 1 253 ? -21.640 -1.200 27.115 1.00 86.62 253 TYR A O 1
ATOM 2027 N N . ASP A 1 254 ? -22.391 0.669 28.090 1.00 86.06 254 ASP A N 1
ATOM 2028 C CA . ASP A 1 254 ? -23.793 0.470 27.688 1.00 86.06 254 ASP A CA 1
ATOM 2029 C C . ASP A 1 254 ? -24.090 0.976 26.262 1.00 86.06 254 ASP A C 1
ATOM 2031 O O . ASP A 1 254 ? -25.107 0.623 25.662 1.00 86.06 254 ASP A O 1
ATOM 2035 N N . ALA A 1 255 ? -23.231 1.846 25.718 1.00 83.44 255 ALA A N 1
ATOM 2036 C CA . ALA A 1 255 ? -23.400 2.452 24.402 1.00 83.44 255 ALA A CA 1
ATOM 2037 C C . ALA A 1 255 ? -22.057 2.858 23.780 1.00 83.44 255 ALA A C 1
ATOM 2039 O O . ALA A 1 255 ? -21.122 3.250 24.480 1.00 83.44 255 ALA A O 1
ATOM 2040 N N . LEU A 1 256 ? -22.003 2.830 22.446 1.00 82.62 256 LEU A N 1
ATOM 2041 C CA . LEU A 1 256 ? -20.910 3.373 21.645 1.00 82.62 256 LEU A CA 1
ATOM 2042 C C . LEU A 1 256 ? -21.378 4.665 20.969 1.00 82.62 256 LEU A C 1
ATOM 2044 O O . LEU A 1 256 ? -22.416 4.680 20.306 1.00 82.62 256 LEU A O 1
ATOM 2048 N N . GLN A 1 257 ? -20.608 5.739 21.122 1.00 85.06 257 GLN A N 1
ATOM 2049 C CA . GLN A 1 257 ? -20.878 7.019 20.477 1.00 85.06 257 GLN A CA 1
ATOM 2050 C C . GLN A 1 257 ? -19.691 7.403 19.597 1.00 85.06 257 GLN A C 1
ATOM 2052 O O . GLN A 1 257 ? -18.556 7.450 20.065 1.00 85.06 257 GLN A O 1
ATOM 2057 N N . PHE A 1 258 ? -19.968 7.698 18.330 1.00 83.62 258 PHE A N 1
ATOM 2058 C CA . PHE A 1 258 ? -18.998 8.283 17.413 1.00 83.62 258 PHE A CA 1
ATOM 2059 C C . PHE A 1 258 ? -19.224 9.791 17.400 1.00 83.62 258 PHE A C 1
ATOM 2061 O O . PHE A 1 258 ? -20.301 10.250 17.015 1.00 83.62 258 PHE A O 1
ATOM 2068 N N . THR A 1 259 ? -18.237 10.551 17.860 1.00 81.75 259 THR A N 1
ATOM 2069 C CA . THR A 1 259 ? -18.250 12.016 17.823 1.00 81.75 259 THR A CA 1
ATOM 2070 C C . THR A 1 259 ? -17.078 12.500 16.993 1.00 81.75 259 THR A C 1
ATOM 2072 O O . THR A 1 259 ? -16.057 11.816 16.878 1.00 81.75 259 THR A O 1
ATOM 2075 N N . LEU A 1 260 ? -17.207 13.700 16.438 1.00 80.31 260 LEU A N 1
ATOM 2076 C CA . LEU A 1 260 ? -16.029 14.416 15.979 1.00 80.31 260 LEU A CA 1
ATOM 2077 C C . LEU A 1 260 ? -15.202 14.830 17.210 1.00 80.31 260 LEU A C 1
ATOM 2079 O O . LEU A 1 260 ? -15.691 14.817 18.346 1.00 80.31 260 LEU A O 1
ATOM 2083 N N . GLN A 1 261 ? -13.919 15.126 17.013 1.00 61.91 261 GLN A N 1
ATOM 2084 C CA . GLN A 1 261 ? -13.001 15.427 18.118 1.00 61.91 261 GLN A CA 1
ATOM 2085 C C . GLN A 1 261 ? -13.406 16.700 18.895 1.00 61.91 261 GLN A C 1
ATOM 2087 O O . GLN A 1 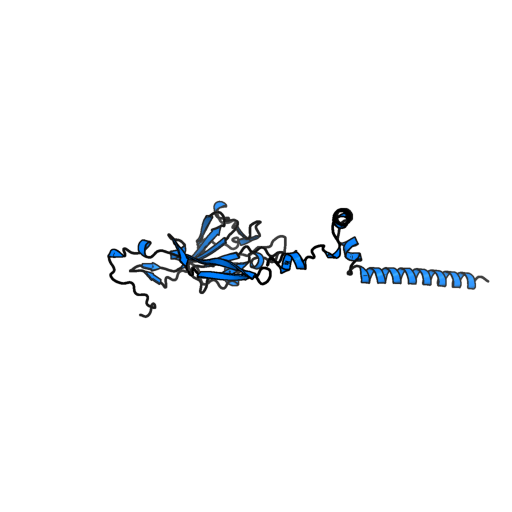261 ? -13.007 16.878 20.045 1.00 61.91 261 GLN A O 1
ATOM 2092 N N . ASP A 1 262 ? -14.223 17.557 18.284 1.00 70.12 262 ASP A N 1
ATOM 2093 C CA . ASP A 1 262 ? -14.795 18.793 18.818 1.00 70.12 262 ASP A CA 1
ATOM 2094 C C . ASP A 1 262 ? -16.139 18.626 19.560 1.00 70.12 262 ASP A C 1
ATOM 2096 O O . ASP A 1 262 ? -16.584 19.587 20.193 1.00 70.12 262 ASP A O 1
ATOM 2100 N N . GLY A 1 263 ? -16.716 17.415 19.595 1.00 50.41 263 GLY A N 1
ATOM 2101 C CA . GLY A 1 263 ? -17.919 17.076 20.375 1.00 50.41 263 GLY A CA 1
ATOM 2102 C C . GLY A 1 263 ? -19.206 17.074 19.567 1.00 50.41 263 GLY A C 1
ATOM 2103 O O . GLY A 1 263 ? -19.906 18.110 19.582 1.00 50.41 263 GLY A O 1
#

Secondary structure (DSSP, 8-state):
--HHHHHHHHHHHHHHHHHHHHHHHHHHHHTTSTTHHHHHHS-HHHHHHHHHHHHHHTTTS-GGGSPPHHHHHHSSS----TT-----EEEEEESSSS-EEEEGGGT--GGG-SS--EEHHHHHHHTTPPS-SEEEEEETTS-EEEEEGGG--TT-EEEEETTEEEEE-TTS-GGG--BSEEEEEEE-S---EEETTEEE-HHHHHTS-EEEEEEEEEEEEEE-TTT-PEEEEEEEEEEEEE-HHHHS-GGG-S------TT-

Nearest PDB structures (foldseek):
  4y91-assembly1_F  TM=4.788E-01  e=5.821E-01  Thermotoga maritima MSB8
  4noy-assembly1_A  TM=3.972E-01  e=4.126E-01  Listeria monocytogenes
  1kq1-assembly1_A  TM=4.424E-01  e=8.214E-01  Staphylococcus aureus
  6gwk-assembly4_W  TM=3.625E-01  e=3.473E-01  Caulobacter vibrioides CB15
  7jil-assembly1_R  TM=3.216E-01  e=2.179E+00  Flavobacterium johnsoniae

Solvent-accessible surface area (backbone atoms only — not comparable to full-atom values): 15769 Å² total; per-residue (Å²): 134,75,63,66,65,54,55,53,49,53,54,51,50,52,50,52,54,50,51,52,52,49,52,52,50,52,46,67,69,37,55,84,33,84,68,46,36,61,69,70,77,45,58,69,68,57,57,50,50,52,53,48,54,56,51,61,51,50,74,81,41,62,77,87,74,56,79,50,78,62,60,68,32,70,76,72,77,52,71,80,53,103,88,66,64,64,94,45,55,27,38,39,38,38,54,55,99,65,78,42,76,43,49,43,60,77,68,49,64,79,88,54,65,84,86,55,64,35,39,54,66,57,50,35,60,74,67,68,54,62,80,55,46,29,40,29,42,31,26,76,88,69,52,73,44,76,47,46,51,88,77,60,52,95,62,27,29,37,32,81,42,98,67,38,35,23,42,43,37,86,91,49,64,75,89,62,44,47,56,28,48,34,33,38,35,31,26,36,79,66,47,83,40,70,60,90,94,46,72,37,37,58,16,59,37,64,72,47,74,62,46,76,48,80,41,78,75,40,82,46,75,48,67,41,87,90,78,65,50,73,48,75,52,76,48,64,46,78,50,74,42,55,50,64,74,82,76,40,73,57,90,81,50,97,75,88,82,92,68,62,95,89,105

Foldseek 3Di:
DPPVVVVVVVVVVVVVVVVVVVVVVVCVVCCPDPPNCVVVVDDPVVVVVVVVVLVVVVVPDPPVPPDDPCNVCVPPPDDDDVQDFDPQWAWEEWQDPDIDTDGLCVQWRPVPPDPTKAAPVNVCVVVVPPAFQWKWWAAPVGDIAIDGPVQGDRQWIWDQDPLGIWIDGPSDDPVNTGDRTRYMQTHHPDQQDDQPNDGHTQSRFQVDDKDKDKDPWDKDWDQDPVPRDIDIDIDIDIDMTHDSVVVDVCVVDPDDDDDRSVD